Protein AF-A0A2W4WNZ7-F1 (afdb_monomer)

Radius of gyration: 22.51 Å; Cα contacts (8 Å, |Δi|>4): 79; chains: 1; bounding box: 58×42×66 Å

Structure (mmCIF, N/CA/C/O backbone):
data_AF-A0A2W4WNZ7-F1
#
_entry.id   AF-A0A2W4WNZ7-F1
#
loop_
_atom_site.group_PDB
_atom_site.id
_atom_site.type_symbol
_atom_site.label_atom_id
_atom_site.label_alt_id
_atom_site.label_comp_id
_atom_site.label_asym_id
_atom_site.label_entity_id
_atom_site.label_seq_id
_atom_site.pdbx_PDB_ins_code
_atom_site.Cartn_x
_atom_site.Cartn_y
_atom_site.Cartn_z
_atom_site.occupancy
_atom_site.B_iso_or_equiv
_atom_site.auth_seq_id
_atom_site.auth_comp_id
_atom_site.auth_asym_id
_atom_site.auth_atom_id
_atom_site.pdbx_PDB_model_num
ATOM 1 N N . MET A 1 1 ? -23.230 -31.110 1.650 1.00 50.69 1 MET A N 1
ATOM 2 C CA . MET A 1 1 ? -23.937 -29.954 1.073 1.00 50.69 1 MET A CA 1
ATOM 3 C C . MET A 1 1 ? -24.973 -30.545 0.142 1.00 50.69 1 MET A C 1
ATOM 5 O O . MET A 1 1 ? -24.583 -31.367 -0.672 1.00 50.69 1 MET A O 1
ATOM 9 N N . ASP A 1 2 ? -26.252 -30.290 0.399 1.00 69.25 2 ASP A N 1
ATOM 10 C CA . ASP A 1 2 ? -27.362 -30.964 -0.282 1.00 69.25 2 ASP A CA 1
ATOM 11 C C . ASP A 1 2 ? -27.621 -30.307 -1.647 1.00 69.25 2 ASP A C 1
ATOM 13 O O . ASP A 1 2 ? -27.669 -29.075 -1.742 1.00 69.25 2 ASP A O 1
ATOM 17 N N . ASP A 1 3 ? -27.758 -31.118 -2.697 1.00 69.12 3 ASP A N 1
ATOM 18 C CA . ASP A 1 3 ? -27.937 -30.666 -4.087 1.00 69.12 3 ASP A CA 1
ATOM 19 C C . ASP A 1 3 ? -29.191 -29.795 -4.237 1.00 69.12 3 ASP A C 1
ATOM 21 O O . ASP A 1 3 ? -29.244 -28.882 -5.063 1.00 69.12 3 ASP A O 1
ATOM 25 N N . GLN A 1 4 ? -30.182 -30.021 -3.375 1.00 71.00 4 GLN A N 1
ATOM 26 C CA . GLN A 1 4 ? -31.421 -29.257 -3.334 1.00 71.00 4 GLN A CA 1
ATOM 27 C C . GLN A 1 4 ? -31.200 -27.819 -2.839 1.00 71.00 4 GLN A C 1
ATOM 29 O O . GLN A 1 4 ? -31.736 -26.873 -3.413 1.00 71.00 4 GLN A O 1
ATOM 34 N N . THR A 1 5 ? -30.334 -27.626 -1.839 1.00 64.50 5 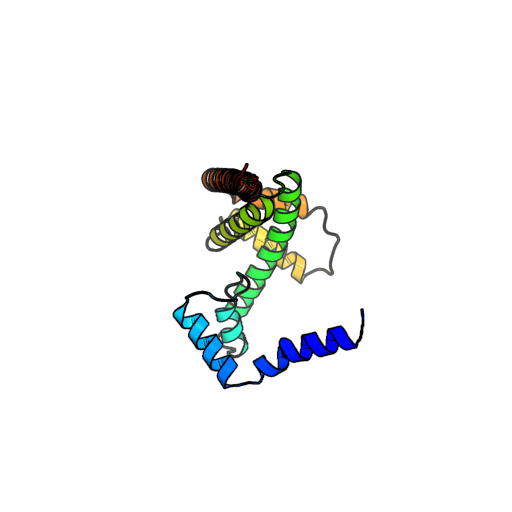THR A N 1
ATOM 35 C CA . THR A 1 5 ? -29.977 -26.291 -1.332 1.00 64.50 5 THR A CA 1
ATOM 36 C C . THR A 1 5 ? -29.149 -25.511 -2.354 1.00 64.50 5 THR A C 1
ATOM 38 O O . THR A 1 5 ? -29.325 -24.303 -2.499 1.00 64.50 5 THR A O 1
ATOM 41 N N . LEU A 1 6 ? -28.272 -26.197 -3.096 1.00 62.03 6 LEU A N 1
ATOM 42 C CA . LEU A 1 6 ? -27.489 -25.592 -4.174 1.00 62.03 6 LEU A CA 1
ATOM 43 C C . LEU A 1 6 ? -28.393 -25.152 -5.340 1.00 62.03 6 LEU A C 1
ATOM 45 O O . LEU A 1 6 ? -28.234 -24.043 -5.847 1.00 62.03 6 LEU A O 1
ATOM 49 N N . ALA A 1 7 ? -29.368 -25.977 -5.730 1.00 69.88 7 ALA A N 1
ATOM 50 C CA . ALA A 1 7 ? -30.329 -25.654 -6.784 1.00 69.88 7 ALA A CA 1
ATOM 51 C C . ALA A 1 7 ? -31.240 -24.471 -6.413 1.00 69.88 7 ALA A C 1
ATOM 53 O O . ALA A 1 7 ? -31.483 -23.594 -7.241 1.00 69.88 7 ALA A O 1
ATOM 54 N N . GLU A 1 8 ? -31.701 -24.399 -5.163 1.00 65.81 8 GLU A N 1
ATOM 55 C CA . GLU A 1 8 ? -32.496 -23.272 -4.661 1.00 65.81 8 GLU A CA 1
ATOM 56 C C . GLU A 1 8 ? -31.685 -21.973 -4.572 1.00 65.81 8 GLU A C 1
ATOM 58 O O . GLU A 1 8 ? -32.208 -20.897 -4.870 1.00 65.81 8 GLU A O 1
ATOM 63 N N . GLN A 1 9 ? -30.404 -22.060 -4.199 1.00 56.84 9 GLN A N 1
ATOM 64 C CA . GLN A 1 9 ? -29.497 -20.912 -4.206 1.00 56.84 9 GLN A CA 1
ATOM 65 C C . GLN A 1 9 ? -29.232 -20.424 -5.633 1.00 56.84 9 GLN A C 1
ATOM 67 O O . GLN A 1 9 ? -29.404 -19.237 -5.884 1.00 56.84 9 GLN A O 1
ATOM 72 N N . LEU A 1 10 ? -28.939 -21.324 -6.578 1.00 62.22 10 LEU A N 1
ATOM 73 C CA . LEU A 1 10 ? -28.778 -21.008 -8.005 1.00 62.22 10 LEU A CA 1
ATOM 74 C C . LEU A 1 10 ? -30.040 -20.396 -8.624 1.00 62.22 10 LEU A C 1
ATOM 76 O O . LEU A 1 10 ? -29.941 -19.447 -9.398 1.00 62.22 10 LEU A O 1
ATOM 80 N N . ALA A 1 11 ? -31.223 -20.899 -8.266 1.00 65.31 11 ALA A N 1
ATOM 81 C CA . ALA A 1 11 ? -32.495 -20.346 -8.726 1.00 65.31 11 ALA A CA 1
ATOM 82 C C . ALA A 1 11 ? -32.772 -18.945 -8.154 1.00 65.31 11 ALA A C 1
ATOM 84 O O . ALA A 1 11 ? -33.405 -18.130 -8.821 1.00 65.31 11 ALA A O 1
ATOM 85 N N . LYS A 1 12 ? -32.298 -18.650 -6.934 1.00 58.47 12 LYS A N 1
ATOM 86 C CA . LYS A 1 12 ? -32.433 -17.329 -6.299 1.00 58.47 12 LYS A CA 1
ATOM 87 C C . LYS A 1 12 ? -31.399 -16.313 -6.770 1.00 58.47 12 LYS A C 1
ATOM 89 O O . LYS A 1 12 ? -31.744 -15.146 -6.917 1.00 58.47 12 LYS A O 1
ATOM 94 N N . THR A 1 13 ? -30.142 -16.715 -6.941 1.00 55.91 13 THR A N 1
ATOM 95 C CA . THR A 1 13 ? -29.045 -15.795 -7.284 1.00 55.91 13 THR A CA 1
ATOM 96 C C . THR A 1 13 ? -28.830 -15.663 -8.787 1.00 55.91 13 THR A C 1
ATOM 98 O O . THR A 1 13 ? -28.134 -14.748 -9.218 1.00 55.91 13 THR A O 1
ATOM 101 N N . GLY A 1 14 ? -29.403 -16.573 -9.582 1.00 62.00 14 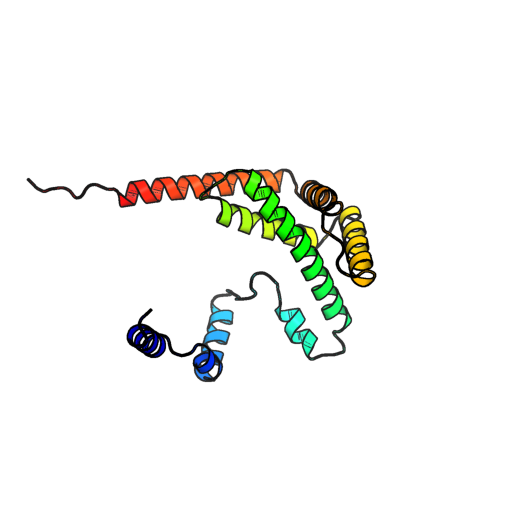GLY A N 1
ATOM 102 C CA . GLY A 1 14 ? -29.032 -16.756 -10.978 1.00 62.00 14 GLY A CA 1
ATOM 103 C C . GLY A 1 14 ? -27.591 -17.257 -11.110 1.00 62.00 14 GLY A C 1
ATOM 104 O O . GLY A 1 14 ? -26.791 -17.221 -10.169 1.00 62.00 14 GLY A O 1
ATOM 105 N N . ASN A 1 15 ? -27.234 -17.737 -12.297 1.00 64.56 15 ASN A N 1
ATOM 106 C CA . ASN A 1 15 ? -25.831 -17.896 -12.644 1.00 64.56 15 ASN A CA 1
ATOM 107 C C . ASN A 1 15 ? -25.281 -16.497 -12.959 1.00 64.56 15 ASN A C 1
ATOM 109 O O . ASN A 1 15 ? -25.794 -15.823 -13.850 1.00 64.56 15 ASN A O 1
ATOM 113 N N . MET A 1 16 ? -24.229 -16.047 -12.270 1.00 57.38 16 MET A N 1
ATOM 114 C CA . MET A 1 16 ? -23.575 -14.765 -12.587 1.00 57.38 16 MET A CA 1
ATOM 115 C C . MET A 1 16 ? -23.154 -14.677 -14.063 1.00 57.38 16 MET A C 1
ATOM 117 O O . MET A 1 16 ? -23.132 -13.594 -14.642 1.00 57.38 16 MET A O 1
ATOM 121 N N . MET A 1 17 ? -22.871 -15.821 -14.694 1.00 56.78 17 MET A N 1
ATOM 122 C CA . MET A 1 17 ? -22.556 -15.888 -16.121 1.00 56.78 17 MET A CA 1
ATOM 123 C C . MET A 1 17 ? -23.757 -15.590 -17.027 1.00 56.78 17 MET A C 1
ATOM 125 O O . MET A 1 17 ? -23.547 -15.177 -18.165 1.00 56.78 17 MET A O 1
ATOM 129 N N . ASP A 1 18 ? -24.986 -15.781 -16.545 1.00 66.81 18 ASP A N 1
ATOM 130 C CA . ASP A 1 18 ? -26.207 -15.447 -17.282 1.00 66.81 18 ASP A CA 1
ATOM 131 C C . ASP A 1 18 ? -26.498 -13.944 -17.187 1.00 66.81 18 ASP A C 1
ATOM 133 O O . ASP A 1 18 ? -26.823 -13.328 -18.197 1.00 66.81 18 ASP A O 1
ATOM 137 N N . LEU A 1 19 ? -26.259 -13.327 -16.023 1.00 62.66 19 LEU A N 1
ATOM 138 C CA . LEU A 1 19 ? -26.316 -11.867 -15.853 1.00 62.66 19 LEU A CA 1
ATOM 139 C C . LEU A 1 19 ? -25.279 -11.153 -16.730 1.00 62.66 19 LEU A C 1
ATOM 141 O O . LEU A 1 19 ? -25.591 -10.168 -17.389 1.00 62.66 19 LEU A O 1
ATOM 145 N N . ALA A 1 20 ? -24.066 -11.704 -16.834 1.00 59.22 20 ALA A N 1
ATOM 146 C CA . ALA A 1 20 ? -23.028 -11.190 -17.731 1.00 59.22 20 ALA A CA 1
ATOM 147 C C . ALA A 1 20 ? -23.361 -11.344 -19.232 1.00 59.22 20 ALA A C 1
ATOM 149 O O . ALA A 1 20 ? -22.655 -10.793 -20.078 1.00 59.22 20 ALA A O 1
ATOM 150 N N . ARG A 1 21 ? -24.402 -12.114 -19.576 1.00 62.22 21 ARG A N 1
ATOM 151 C CA . ARG A 1 21 ? -24.920 -12.281 -20.944 1.00 62.22 21 ARG A CA 1
ATOM 152 C C . ARG A 1 21 ? -26.203 -11.489 -21.201 1.00 62.22 21 ARG A C 1
ATOM 154 O O . ARG A 1 21 ? -26.625 -11.418 -22.353 1.00 62.22 21 ARG A O 1
ATOM 161 N N . ASP A 1 22 ? -26.805 -10.901 -20.171 1.00 74.44 22 ASP A N 1
ATOM 162 C CA . ASP A 1 22 ? -27.966 -10.027 -20.300 1.00 74.44 22 ASP A CA 1
ATOM 163 C C . ASP A 1 22 ? -27.504 -8.604 -20.637 1.00 74.44 22 ASP A C 1
ATOM 165 O O . ASP A 1 22 ? -26.888 -7.905 -19.831 1.00 74.44 22 ASP A O 1
ATOM 169 N N . GLU A 1 23 ? -27.802 -8.167 -21.859 1.00 73.06 23 GLU A N 1
ATOM 170 C CA . GLU A 1 23 ? -27.394 -6.857 -22.362 1.00 73.06 23 GLU A CA 1
ATOM 171 C C . GLU A 1 23 ? -27.992 -5.694 -21.553 1.00 73.06 23 GLU A C 1
ATOM 173 O O . GLU A 1 23 ? -27.344 -4.655 -21.403 1.00 73.06 23 GLU A O 1
ATOM 178 N N . ASN A 1 24 ? -29.200 -5.856 -21.005 1.00 74.62 24 ASN A N 1
ATOM 179 C CA . ASN A 1 24 ? -29.831 -4.822 -20.189 1.00 74.62 24 ASN A CA 1
ATOM 180 C C . ASN A 1 24 ? -29.126 -4.701 -18.842 1.00 74.62 24 ASN A C 1
ATOM 182 O O . ASN A 1 24 ? -28.821 -3.587 -18.423 1.00 74.62 24 ASN A O 1
ATOM 186 N N . TRP A 1 25 ? -28.799 -5.835 -18.219 1.00 73.94 25 TRP A N 1
ATOM 187 C CA . TRP A 1 25 ? -28.068 -5.865 -16.955 1.00 73.94 25 TRP A CA 1
ATOM 188 C C . TRP A 1 25 ? -26.661 -5.275 -17.099 1.00 73.94 25 TRP A C 1
ATOM 190 O O . TRP A 1 25 ? -26.255 -4.450 -16.288 1.00 73.94 25 TRP A O 1
ATOM 200 N N . VAL A 1 26 ? -25.940 -5.616 -18.175 1.00 72.56 26 VAL A N 1
ATOM 201 C CA . VAL A 1 26 ? -24.604 -5.059 -18.464 1.00 72.56 26 VAL A CA 1
ATOM 202 C C . VAL A 1 26 ? -24.661 -3.548 -18.721 1.00 72.56 26 VAL A C 1
ATOM 204 O O . VAL A 1 26 ? -23.765 -2.799 -18.323 1.00 72.56 26 VAL A O 1
ATOM 207 N N . ARG A 1 27 ? -25.714 -3.069 -19.393 1.00 74.25 27 ARG A N 1
ATOM 208 C CA . ARG A 1 27 ? -25.902 -1.637 -19.657 1.00 74.25 27 ARG A CA 1
ATOM 209 C C . ARG A 1 27 ? -26.248 -0.874 -18.380 1.00 74.25 27 ARG A C 1
ATOM 211 O O . ARG A 1 27 ? -25.681 0.191 -18.148 1.00 74.25 27 ARG A O 1
ATOM 218 N N . GLU A 1 28 ? -27.122 -1.432 -17.551 1.00 74.81 28 GLU A N 1
ATOM 219 C CA . GLU A 1 28 ? -27.480 -0.890 -16.241 1.00 74.81 28 GLU A CA 1
ATOM 220 C C . GLU A 1 28 ? -26.269 -0.868 -15.301 1.00 74.81 28 GLU A C 1
ATOM 222 O O . GLU A 1 28 ? -25.986 0.165 -14.698 1.00 74.81 28 GLU A O 1
ATOM 227 N N . SER A 1 29 ? -25.473 -1.940 -15.247 1.00 68.31 29 SER A N 1
ATOM 228 C CA . SER A 1 29 ? -24.258 -1.982 -14.428 1.00 68.31 29 SER A CA 1
ATOM 229 C C . SER A 1 29 ? -23.234 -0.931 -14.866 1.00 68.31 29 SER A C 1
ATOM 231 O O . SER A 1 29 ? -22.670 -0.240 -14.023 1.00 68.31 29 SER A O 1
ATOM 233 N N . ALA A 1 30 ? -23.033 -0.748 -16.176 1.00 68.00 30 ALA A N 1
ATOM 234 C CA . ALA A 1 30 ? -22.137 0.284 -16.708 1.00 68.00 30 ALA A CA 1
ATOM 235 C C . ALA A 1 30 ? -22.642 1.712 -16.419 1.00 68.00 30 ALA A C 1
ATOM 237 O O . ALA A 1 30 ? -21.848 2.635 -16.199 1.00 68.00 30 ALA A O 1
ATOM 238 N N . GLN A 1 31 ? -23.962 1.907 -16.409 1.00 75.88 31 GLN A N 1
ATOM 239 C CA . GLN A 1 31 ? -24.583 3.176 -16.047 1.00 75.88 31 GLN A CA 1
ATOM 240 C C . GLN A 1 31 ? -24.415 3.470 -14.548 1.00 75.88 31 GLN A C 1
ATOM 242 O O . GLN A 1 31 ? -23.974 4.562 -14.199 1.00 75.88 31 GLN A O 1
ATOM 247 N N . ILE A 1 32 ? -24.647 2.483 -13.678 1.00 70.75 32 ILE A N 1
ATOM 248 C CA . ILE A 1 32 ? -24.438 2.591 -12.225 1.00 70.75 32 ILE A CA 1
ATOM 249 C C . ILE A 1 32 ? -22.966 2.888 -11.896 1.00 70.75 32 ILE A C 1
ATOM 251 O O . ILE A 1 32 ? -22.687 3.761 -11.076 1.00 70.75 32 ILE A O 1
ATOM 255 N N . GLU A 1 33 ? -22.007 2.239 -12.568 1.00 66.19 33 GLU A N 1
ATOM 256 C CA . GLU A 1 33 ? -20.574 2.554 -12.418 1.00 66.19 33 GLU A CA 1
ATOM 257 C C . GLU A 1 33 ? -20.251 4.010 -12.793 1.00 66.19 33 GLU A C 1
ATOM 259 O O . GLU A 1 33 ? -19.396 4.653 -12.178 1.00 66.19 33 GLU A O 1
ATOM 264 N N . THR A 1 34 ? -20.947 4.551 -13.796 1.00 68.00 34 THR A N 1
ATOM 265 C CA . THR A 1 34 ? -20.783 5.940 -14.241 1.00 68.00 34 THR A CA 1
ATOM 266 C C . THR A 1 34 ? -21.409 6.929 -13.253 1.00 68.00 34 THR A C 1
ATOM 268 O O . THR A 1 34 ? -20.810 7.964 -12.966 1.00 68.00 34 THR A O 1
ATOM 271 N N . GLU A 1 35 ? -22.587 6.613 -12.712 1.00 72.50 35 GLU A N 1
ATOM 272 C CA . GLU A 1 35 ? -23.353 7.474 -11.802 1.00 72.50 35 GLU A CA 1
ATOM 273 C C . GLU A 1 35 ? -22.784 7.498 -10.378 1.00 72.50 35 GLU A C 1
ATOM 275 O O . GLU A 1 35 ? -22.718 8.556 -9.754 1.00 72.50 35 GLU A O 1
ATOM 280 N N . CYS A 1 36 ? -22.333 6.355 -9.859 1.00 57.28 36 CYS A N 1
ATOM 281 C CA . CYS A 1 36 ? -21.819 6.257 -8.493 1.00 57.28 36 CYS A CA 1
ATOM 282 C C . CYS A 1 36 ? -20.336 6.628 -8.369 1.00 57.28 36 CYS A C 1
ATOM 284 O O . CYS A 1 36 ? -19.820 6.689 -7.255 1.00 57.28 36 CYS A O 1
ATOM 286 N N . GLY A 1 37 ? -19.618 6.808 -9.484 1.00 50.22 37 GLY A N 1
ATOM 287 C CA . GLY A 1 37 ? -18.163 7.012 -9.491 1.00 50.22 37 GLY A CA 1
ATOM 288 C C . GLY A 1 37 ? -17.357 5.844 -8.899 1.00 50.22 37 GLY A C 1
ATOM 289 O O . GLY A 1 37 ? -16.129 5.914 -8.841 1.00 50.22 37 GLY A O 1
ATOM 290 N N . GLY A 1 38 ? -18.032 4.777 -8.465 1.00 48.91 38 GLY A N 1
ATOM 291 C CA . GLY A 1 38 ? -17.457 3.561 -7.919 1.00 48.91 38 GLY A CA 1
ATOM 292 C C . GLY A 1 38 ? -17.109 2.619 -9.057 1.00 48.91 38 GLY A C 1
ATOM 293 O O . GLY A 1 38 ? -17.978 2.217 -9.826 1.00 48.91 38 GLY A O 1
ATOM 294 N N . ARG A 1 39 ? -15.826 2.279 -9.167 1.00 54.50 39 ARG A N 1
ATOM 295 C CA . ARG A 1 39 ? -15.326 1.369 -10.195 1.00 54.50 39 ARG A CA 1
ATOM 296 C C . ARG A 1 39 ? -14.872 0.080 -9.547 1.00 54.50 39 ARG A C 1
ATOM 298 O O . ARG A 1 39 ? -14.031 0.106 -8.646 1.00 54.50 39 ARG A O 1
ATOM 305 N N . ILE A 1 40 ? -15.356 -1.053 -10.048 1.00 49.53 40 ILE A N 1
ATOM 306 C CA . ILE A 1 40 ? -14.809 -2.364 -9.692 1.00 49.53 40 ILE A CA 1
ATOM 307 C C . ILE A 1 40 ? -13.512 -2.562 -10.490 1.00 49.53 40 ILE A C 1
ATOM 309 O O . ILE A 1 40 ? -13.388 -3.415 -11.359 1.00 49.53 40 ILE A O 1
ATOM 313 N N . GLU A 1 41 ? -12.509 -1.731 -10.213 1.00 50.66 41 GLU A N 1
ATOM 314 C CA . GLU A 1 41 ? -11.171 -1.859 -10.798 1.00 50.66 41 GLU A CA 1
ATOM 315 C C . GLU A 1 41 ? -10.276 -2.780 -9.954 1.00 50.66 41 GLU A C 1
ATOM 317 O O . GLU A 1 41 ? -9.085 -2.882 -10.229 1.00 50.66 41 GLU A O 1
ATOM 322 N N . ALA A 1 42 ? -10.815 -3.430 -8.909 1.00 52.28 42 ALA A N 1
ATOM 323 C CA . ALA A 1 42 ? -10.048 -4.136 -7.872 1.00 52.28 42 ALA A CA 1
ATOM 324 C C . ALA A 1 42 ? -8.872 -3.291 -7.315 1.00 52.28 42 ALA A C 1
ATOM 326 O O . ALA A 1 42 ? -7.859 -3.826 -6.860 1.00 52.28 42 ALA A O 1
ATOM 327 N N . GLY A 1 43 ? -8.991 -1.957 -7.393 1.00 52.09 43 GLY A N 1
ATOM 328 C CA . GLY A 1 43 ? -7.924 -1.004 -7.083 1.00 52.09 43 GLY A CA 1
ATOM 329 C C . GLY A 1 43 ? -6.709 -1.083 -8.021 1.00 52.09 43 GLY A C 1
ATOM 330 O O . GLY A 1 43 ? -5.586 -0.886 -7.565 1.00 52.09 43 GLY A O 1
ATOM 331 N N . LEU A 1 44 ? -6.874 -1.458 -9.290 1.00 54.28 44 LEU A N 1
ATOM 332 C CA . LEU A 1 44 ? -5.773 -1.680 -10.240 1.00 54.28 44 LEU A CA 1
ATOM 333 C C . LEU A 1 44 ? -5.800 -0.747 -11.468 1.00 54.28 44 LEU A C 1
ATOM 335 O O .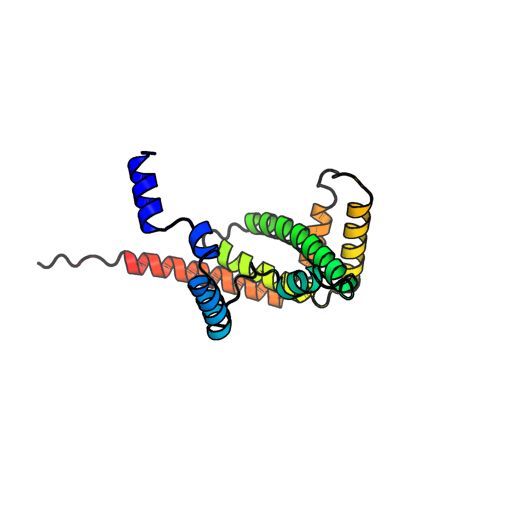 LEU A 1 44 ? -5.014 -0.967 -12.387 1.00 54.28 44 LEU A O 1
ATOM 339 N N . ASP A 1 45 ? -6.678 0.267 -11.517 1.00 59.69 45 ASP A N 1
ATOM 340 C CA . ASP A 1 45 ? -6.779 1.252 -12.616 1.00 59.69 45 ASP A CA 1
ATOM 341 C C . ASP A 1 45 ? -6.772 0.601 -14.029 1.00 59.69 45 ASP A C 1
ATOM 343 O O . ASP A 1 45 ? -6.180 1.094 -14.995 1.00 59.69 45 ASP A O 1
ATOM 347 N N . MET A 1 46 ? -7.432 -0.558 -14.170 1.00 60.91 46 MET A N 1
ATOM 348 C CA . MET A 1 46 ? -7.299 -1.466 -15.328 1.00 60.91 46 MET A CA 1
ATOM 349 C C . MET A 1 46 ? -7.889 -0.926 -16.638 1.00 60.91 46 MET A C 1
ATOM 351 O O . MET A 1 46 ? -7.701 -1.537 -17.693 1.00 60.91 46 MET A O 1
ATOM 355 N N . LYS A 1 47 ? -8.598 0.208 -16.614 1.00 63.50 47 LYS A N 1
ATOM 356 C CA . LYS A 1 47 ? -9.256 0.792 -17.791 1.00 63.50 47 LYS A CA 1
ATOM 357 C C . LYS A 1 47 ? -8.269 1.089 -18.916 1.00 63.50 47 LYS A C 1
ATOM 359 O O . LYS A 1 47 ? -8.512 0.709 -20.061 1.00 63.50 47 LYS A O 1
ATOM 364 N N . ALA A 1 48 ? -7.133 1.701 -18.584 1.00 62.94 48 ALA A N 1
ATOM 365 C CA . ALA A 1 48 ? -6.088 1.989 -19.559 1.00 62.94 48 ALA A CA 1
ATOM 366 C C . ALA A 1 48 ? -5.500 0.695 -20.141 1.00 62.94 48 ALA A C 1
ATOM 368 O O . ALA A 1 48 ? -5.239 0.628 -21.337 1.00 62.94 48 ALA A O 1
ATOM 369 N N . TYR A 1 49 ? -5.370 -0.364 -19.333 1.00 59.94 49 TYR A N 1
ATOM 370 C CA . TYR A 1 49 ? -4.900 -1.669 -19.801 1.00 59.94 49 TYR A CA 1
ATOM 371 C C . TYR A 1 49 ? -5.906 -2.336 -20.745 1.00 59.94 49 TYR A C 1
ATOM 373 O O . TYR A 1 49 ? -5.517 -2.855 -21.789 1.00 59.94 49 TYR A O 1
ATOM 381 N N . ALA A 1 50 ? -7.197 -2.314 -20.404 1.00 64.19 50 ALA A N 1
ATOM 382 C CA . ALA A 1 50 ? -8.263 -2.901 -21.209 1.00 64.19 50 ALA A CA 1
ATOM 383 C C . ALA A 1 50 ? -8.443 -2.173 -22.550 1.00 64.19 50 ALA A C 1
ATOM 385 O O . ALA A 1 50 ? -8.571 -2.828 -23.582 1.00 64.19 50 ALA A O 1
ATOM 386 N N . GLN A 1 51 ? -8.380 -0.838 -22.548 1.00 64.75 51 GLN A N 1
ATOM 387 C CA . GLN A 1 51 ? -8.391 -0.024 -23.767 1.00 64.75 51 GLN A CA 1
ATOM 388 C C . GLN A 1 51 ? -7.140 -0.278 -24.605 1.00 64.75 51 GLN A C 1
ATOM 390 O O . GLN A 1 51 ? -7.228 -0.536 -25.803 1.00 64.75 51 GLN A O 1
ATOM 395 N N . ALA A 1 52 ? -5.976 -0.311 -23.956 1.00 61.94 52 ALA A N 1
ATOM 396 C CA . ALA A 1 52 ? -4.727 -0.590 -24.632 1.00 61.94 52 ALA A CA 1
ATOM 397 C C . ALA A 1 52 ? -4.651 -2.028 -25.152 1.00 61.94 52 ALA A C 1
ATOM 399 O O . ALA A 1 52 ? -3.934 -2.258 -26.109 1.00 61.94 52 ALA A O 1
ATOM 400 N N . LYS A 1 53 ? -5.373 -3.011 -24.597 1.00 64.75 53 LYS A N 1
ATOM 401 C CA . LYS A 1 53 ? -5.338 -4.418 -25.048 1.00 64.75 53 LYS A CA 1
ATOM 402 C C . LYS A 1 53 ? -5.688 -4.591 -26.531 1.00 64.75 53 LYS A C 1
ATOM 404 O O . LYS A 1 53 ? -5.170 -5.517 -27.147 1.00 64.75 53 LYS A O 1
ATOM 409 N N . TYR A 1 54 ? -6.537 -3.724 -27.077 1.00 64.69 54 TYR A N 1
ATOM 410 C CA . TYR A 1 54 ? -7.063 -3.836 -28.441 1.00 64.69 54 TYR A CA 1
ATOM 411 C C . TYR A 1 54 ? -6.496 -2.792 -29.414 1.00 64.69 54 TYR A C 1
ATOM 413 O O . TYR A 1 54 ? -6.880 -2.785 -30.579 1.00 64.69 54 TYR A O 1
ATOM 421 N N . ASP A 1 55 ? -5.577 -1.939 -28.955 1.00 73.50 55 ASP A N 1
ATOM 422 C CA . ASP A 1 55 ? -4.923 -0.916 -29.769 1.00 73.50 55 ASP A CA 1
ATOM 423 C C . ASP A 1 55 ? -3.402 -1.095 -29.713 1.00 73.50 55 ASP A C 1
ATOM 425 O O . ASP A 1 55 ? -2.757 -0.819 -28.700 1.00 73.50 55 ASP A O 1
ATOM 429 N N . ASP A 1 56 ? -2.800 -1.567 -30.803 1.00 71.00 56 ASP A N 1
ATOM 430 C CA . ASP A 1 56 ? -1.357 -1.805 -30.872 1.00 71.00 56 ASP A CA 1
ATOM 431 C C . ASP A 1 56 ? -0.507 -0.535 -30.765 1.00 71.00 56 ASP A C 1
ATOM 433 O O . ASP A 1 56 ? 0.642 -0.620 -30.326 1.00 71.00 56 ASP A O 1
ATOM 437 N N . SER A 1 57 ? -1.072 0.649 -31.026 1.00 75.06 57 SER A N 1
ATOM 438 C CA . SER A 1 57 ? -0.382 1.922 -30.778 1.00 75.06 57 SER A CA 1
ATOM 439 C C . SER A 1 57 ? -0.136 2.181 -29.283 1.00 75.06 57 SER A C 1
ATOM 441 O O . SER A 1 57 ? 0.784 2.911 -28.915 1.00 75.06 57 SER A O 1
ATOM 443 N N . LEU A 1 58 ? -0.891 1.508 -28.406 1.00 76.69 58 LEU A N 1
ATOM 444 C CA . LEU A 1 58 ? -0.787 1.603 -26.950 1.00 76.69 58 LEU A CA 1
ATOM 445 C C . LEU A 1 58 ? 0.083 0.496 -26.328 1.00 76.69 58 LEU A C 1
ATOM 447 O O . LEU A 1 58 ? 0.091 0.322 -25.107 1.00 76.69 58 LEU A O 1
ATOM 451 N N . ALA A 1 59 ? 0.861 -0.236 -27.132 1.00 76.31 59 ALA A N 1
ATOM 452 C CA . ALA A 1 59 ? 1.844 -1.208 -26.651 1.00 76.31 59 ALA A CA 1
ATOM 453 C C . ALA A 1 59 ? 2.775 -0.691 -25.526 1.00 76.31 59 ALA A C 1
ATOM 455 O O . ALA A 1 59 ? 2.901 -1.399 -24.520 1.00 76.31 59 ALA A O 1
ATOM 456 N N . PRO A 1 60 ? 3.376 0.519 -25.602 1.00 78.62 60 PRO A N 1
ATOM 457 C CA . PRO A 1 60 ? 4.217 1.026 -24.512 1.00 78.62 60 PRO A CA 1
ATOM 458 C C . PRO A 1 60 ? 3.426 1.265 -23.217 1.00 78.62 60 PRO A C 1
ATOM 460 O O . PRO A 1 60 ? 3.920 0.977 -22.128 1.00 78.62 60 PRO A O 1
ATOM 463 N N . VAL A 1 61 ? 2.167 1.704 -23.322 1.00 77.75 61 VAL A N 1
ATOM 464 C CA . VAL A 1 61 ? 1.276 1.891 -22.165 1.00 77.75 61 VAL A CA 1
ATOM 465 C C . VAL A 1 61 ? 0.952 0.544 -21.515 1.00 77.75 61 VAL A C 1
ATOM 467 O O . VAL A 1 61 ? 1.032 0.412 -20.294 1.00 77.75 61 VAL A O 1
ATOM 470 N N . ARG A 1 62 ? 0.665 -0.497 -22.313 1.00 75.62 62 ARG A N 1
ATOM 471 C CA . ARG A 1 62 ? 0.467 -1.863 -21.790 1.00 75.62 62 ARG A CA 1
ATOM 472 C C . ARG A 1 62 ? 1.691 -2.368 -21.039 1.00 75.62 62 ARG A C 1
ATOM 474 O O . ARG A 1 62 ? 1.543 -2.994 -19.991 1.00 75.62 62 ARG A O 1
ATOM 481 N N . GLN A 1 63 ? 2.882 -2.138 -21.586 1.00 79.19 63 GLN A N 1
ATOM 482 C CA . GLN A 1 63 ? 4.131 -2.567 -20.964 1.00 79.19 63 GLN A CA 1
ATOM 483 C C . GLN A 1 63 ? 4.361 -1.848 -19.632 1.00 79.19 63 GLN A C 1
ATOM 485 O O . GLN A 1 63 ? 4.661 -2.510 -18.640 1.00 79.19 63 GLN A O 1
ATOM 490 N N . ALA A 1 64 ? 4.147 -0.530 -19.583 1.00 79.81 64 ALA A N 1
ATOM 491 C CA . ALA A 1 64 ? 4.248 0.254 -18.354 1.00 79.81 64 ALA A CA 1
ATOM 492 C C . ALA A 1 64 ? 3.268 -0.240 -17.274 1.00 79.81 64 ALA A C 1
ATOM 494 O O . ALA A 1 64 ? 3.674 -0.487 -16.141 1.00 79.81 64 ALA A O 1
ATOM 495 N N . LEU A 1 65 ? 2.007 -0.491 -17.640 1.00 78.94 65 LEU A N 1
ATOM 496 C CA . LEU A 1 65 ? 0.991 -1.002 -16.714 1.00 78.94 65 LEU A CA 1
ATOM 497 C C . LEU A 1 65 ? 1.331 -2.400 -16.183 1.00 78.94 65 LEU A C 1
ATOM 499 O O . LEU A 1 65 ? 1.211 -2.649 -14.986 1.00 78.94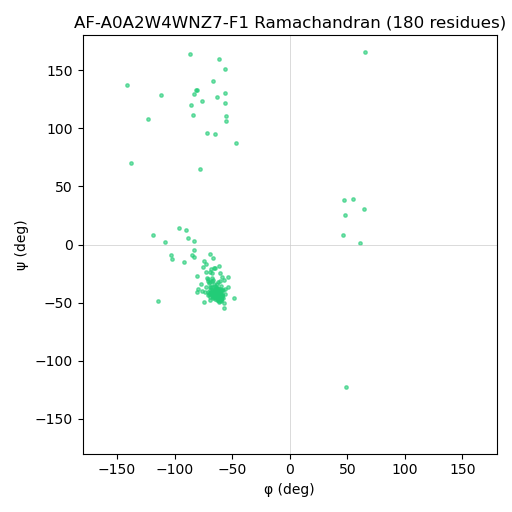 65 LEU A O 1
ATOM 503 N N . ARG A 1 66 ? 1.816 -3.311 -17.037 1.00 79.88 66 ARG A N 1
ATOM 504 C CA . ARG A 1 66 ? 2.267 -4.645 -16.596 1.00 79.88 66 ARG A CA 1
ATOM 505 C C . ARG A 1 66 ? 3.425 -4.558 -15.608 1.00 79.88 66 ARG A C 1
ATOM 507 O O . ARG A 1 66 ? 3.419 -5.265 -14.602 1.00 79.88 66 ARG A O 1
ATOM 514 N N . ARG A 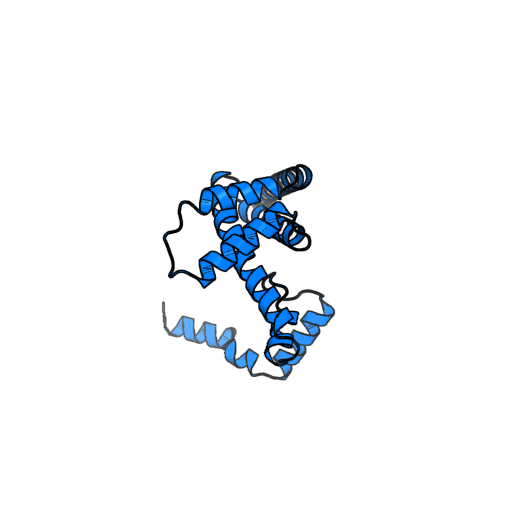1 67 ? 4.399 -3.687 -15.881 1.00 82.25 67 ARG A N 1
ATOM 515 C CA . ARG A 1 67 ? 5.538 -3.434 -14.989 1.00 82.25 67 ARG A CA 1
ATOM 516 C C . ARG A 1 67 ? 5.072 -2.895 -13.639 1.00 82.25 67 ARG A C 1
ATOM 518 O O . ARG A 1 67 ? 5.460 -3.431 -12.604 1.00 82.25 67 ARG A O 1
ATOM 525 N N . GLN A 1 68 ? 4.171 -1.916 -13.649 1.00 83.88 68 GLN A N 1
ATOM 526 C CA . GLN A 1 68 ? 3.585 -1.350 -12.435 1.00 83.88 68 GLN A CA 1
ATOM 527 C C . GLN A 1 68 ? 2.844 -2.409 -11.607 1.00 83.88 68 GLN A C 1
ATOM 529 O O . GLN A 1 68 ? 3.093 -2.527 -10.408 1.00 83.88 68 GLN A O 1
ATOM 534 N N . MET A 1 69 ? 1.997 -3.234 -12.234 1.00 82.56 69 MET A N 1
ATOM 535 C CA . MET A 1 69 ? 1.284 -4.325 -11.551 1.00 82.56 69 MET A CA 1
ATOM 536 C C . MET A 1 69 ? 2.242 -5.344 -10.943 1.00 82.56 69 MET A C 1
ATOM 538 O O . MET A 1 69 ? 2.012 -5.846 -9.844 1.00 82.56 69 MET A O 1
ATOM 542 N N . ARG A 1 70 ? 3.338 -5.650 -11.643 1.00 83.44 70 ARG A N 1
ATOM 543 C CA . ARG A 1 70 ? 4.335 -6.597 -11.153 1.00 83.44 70 ARG A CA 1
ATOM 544 C C . ARG A 1 70 ? 5.018 -6.074 -9.89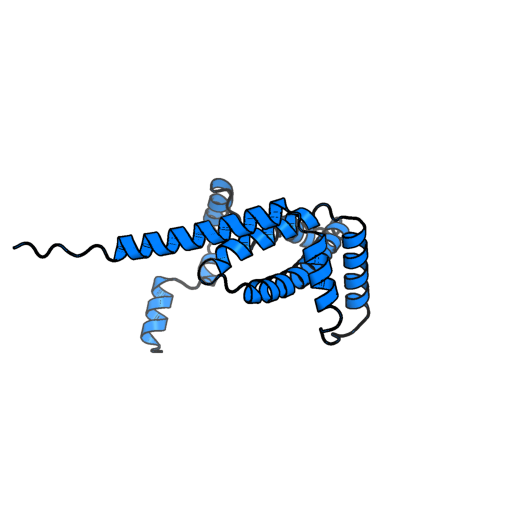2 1.00 83.44 70 ARG A C 1
ATOM 546 O O . ARG A 1 70 ? 5.076 -6.803 -8.904 1.00 83.44 70 ARG A O 1
ATOM 553 N N . ILE A 1 71 ? 5.449 -4.816 -9.892 1.00 87.38 71 ILE A N 1
ATOM 554 C CA . ILE A 1 71 ? 6.049 -4.177 -8.714 1.00 87.38 71 ILE A CA 1
ATOM 555 C C . ILE A 1 71 ? 5.056 -4.094 -7.554 1.00 87.38 71 ILE A C 1
ATOM 557 O O . ILE A 1 71 ? 5.391 -4.496 -6.441 1.00 87.38 71 ILE A O 1
ATOM 561 N N . GLN A 1 72 ? 3.816 -3.674 -7.816 1.00 89.44 72 GLN A N 1
ATOM 562 C CA . GLN A 1 72 ? 2.756 -3.664 -6.804 1.00 89.44 72 GLN A CA 1
ATOM 563 C C . GLN A 1 72 ? 2.537 -5.053 -6.197 1.00 89.44 72 GLN A C 1
ATOM 565 O O . GLN A 1 72 ? 2.440 -5.169 -4.982 1.00 89.44 72 GLN A O 1
ATOM 570 N N . SER A 1 73 ? 2.523 -6.117 -7.007 1.00 86.19 73 SER A N 1
ATOM 571 C CA . SER A 1 73 ? 2.341 -7.483 -6.497 1.00 86.19 73 SER A CA 1
ATOM 572 C C . SER A 1 73 ? 3.456 -7.918 -5.542 1.00 86.19 73 SER A C 1
ATOM 574 O O . SER A 1 73 ? 3.180 -8.561 -4.535 1.00 86.19 73 SER A O 1
ATOM 576 N N . ILE A 1 74 ? 4.705 -7.533 -5.822 1.00 87.56 74 ILE A N 1
ATOM 577 C CA . ILE A 1 74 ? 5.855 -7.852 -4.966 1.00 87.56 74 ILE A CA 1
ATOM 578 C C . ILE A 1 74 ? 5.767 -7.071 -3.652 1.00 87.56 74 ILE A C 1
ATOM 580 O O . ILE A 1 74 ? 5.893 -7.653 -2.575 1.00 87.56 74 ILE A O 1
ATOM 584 N N . LEU A 1 75 ? 5.504 -5.766 -3.743 1.00 90.38 75 LEU A N 1
ATOM 585 C CA . LEU A 1 75 ? 5.406 -4.887 -2.581 1.00 90.38 75 LEU A CA 1
ATOM 586 C C . 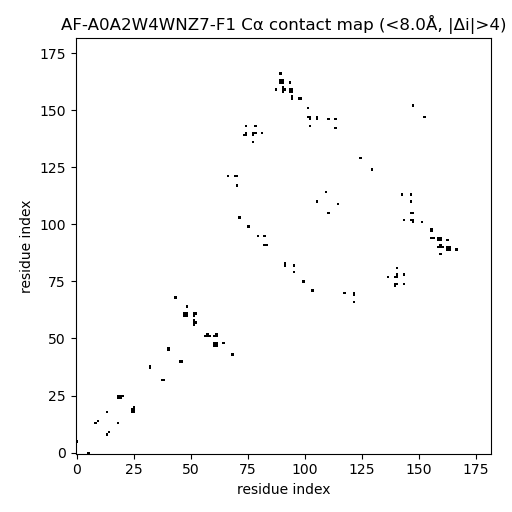LEU A 1 75 ? 4.225 -5.258 -1.682 1.00 90.38 75 LEU A C 1
ATOM 588 O O . LEU A 1 75 ? 4.392 -5.306 -0.472 1.00 90.38 75 LEU A O 1
ATOM 592 N N . PHE A 1 76 ? 3.051 -5.557 -2.243 1.00 92.38 76 PHE A N 1
ATOM 593 C CA . PHE A 1 76 ? 1.848 -5.851 -1.458 1.00 92.38 76 PHE A CA 1
ATOM 594 C C . PHE A 1 76 ? 1.914 -7.183 -0.720 1.00 92.38 76 PHE A C 1
ATOM 596 O O . PHE A 1 76 ? 1.397 -7.260 0.392 1.00 92.38 76 PHE A O 1
ATOM 603 N N . VAL A 1 77 ? 2.575 -8.192 -1.294 1.00 90.12 77 VAL A N 1
ATOM 604 C CA . VAL A 1 77 ? 2.814 -9.470 -0.608 1.00 90.12 77 VAL A CA 1
ATOM 605 C C . VAL A 1 77 ? 3.735 -9.273 0.597 1.00 90.12 77 VAL A C 1
ATOM 607 O O . VAL A 1 77 ? 3.467 -9.808 1.671 1.00 90.12 77 VAL A O 1
ATOM 610 N N . GLU A 1 78 ? 4.813 -8.498 0.451 1.00 90.94 78 GLU A N 1
ATOM 611 C CA . GLU A 1 78 ? 5.710 -8.227 1.581 1.00 90.94 78 GLU A CA 1
ATOM 612 C C . GLU A 1 78 ? 5.070 -7.273 2.601 1.00 90.94 78 GLU A C 1
ATOM 614 O O . GLU A 1 78 ? 5.233 -7.477 3.800 1.00 90.94 78 GLU A O 1
ATOM 619 N N . LEU A 1 79 ? 4.297 -6.281 2.148 1.00 93.44 79 LEU A N 1
ATOM 620 C CA . LEU A 1 79 ? 3.561 -5.355 3.010 1.00 93.44 79 LEU A CA 1
ATOM 621 C C . LEU A 1 79 ? 2.546 -6.093 3.883 1.00 93.44 79 LEU A C 1
ATOM 623 O O . LEU A 1 79 ? 2.529 -5.882 5.089 1.00 93.44 79 LEU A O 1
ATOM 627 N N . GLU A 1 80 ? 1.733 -6.974 3.294 1.00 93.38 80 GLU A N 1
ATOM 628 C CA . GLU A 1 80 ? 0.753 -7.779 4.031 1.00 93.38 80 GLU A CA 1
ATOM 629 C C . GLU A 1 80 ? 1.447 -8.602 5.114 1.00 93.38 80 GLU A C 1
ATOM 631 O O . GLU A 1 80 ? 1.095 -8.535 6.291 1.00 93.38 80 GLU A O 1
ATOM 636 N N . ARG A 1 81 ? 2.504 -9.320 4.720 1.00 91.00 81 ARG A N 1
ATOM 637 C CA . ARG A 1 81 ? 3.286 -10.152 5.629 1.00 91.00 81 ARG A CA 1
ATOM 638 C C . ARG A 1 81 ? 3.915 -9.341 6.756 1.00 91.00 81 ARG A C 1
ATOM 640 O O . ARG A 1 81 ? 3.918 -9.797 7.894 1.00 91.00 81 ARG A O 1
ATOM 647 N N . TRP A 1 82 ? 4.455 -8.166 6.451 1.00 92.44 82 TRP A N 1
ATOM 648 C CA . TRP A 1 82 ? 5.048 -7.292 7.453 1.00 92.44 82 TRP A CA 1
ATOM 649 C C . TRP A 1 82 ? 3.988 -6.737 8.409 1.00 92.44 82 TRP A C 1
ATOM 651 O O . TRP A 1 82 ? 4.196 -6.744 9.618 1.00 92.44 82 TRP A O 1
ATOM 661 N N . MET A 1 83 ? 2.831 -6.318 7.902 1.00 94.31 83 MET A N 1
ATOM 662 C CA . MET A 1 83 ? 1.741 -5.811 8.737 1.00 94.31 83 MET A CA 1
ATOM 663 C C . MET A 1 83 ? 1.118 -6.893 9.622 1.00 94.31 83 MET A C 1
ATOM 665 O O . MET A 1 83 ? 0.665 -6.586 10.723 1.00 94.31 83 MET A O 1
ATOM 669 N N . MET A 1 84 ? 1.134 -8.163 9.200 1.00 92.88 84 MET A N 1
ATOM 670 C CA . MET A 1 84 ? 0.727 -9.283 10.060 1.00 92.88 84 MET A CA 1
ATOM 671 C C . MET A 1 84 ? 1.598 -9.389 11.326 1.00 92.88 84 MET A C 1
ATOM 673 O O . MET A 1 84 ? 1.125 -9.891 12.341 1.00 92.88 84 MET A O 1
ATOM 677 N N . GLU A 1 85 ? 2.839 -8.885 11.307 1.00 93.56 85 GLU A N 1
ATOM 678 C CA . GLU A 1 85 ? 3.718 -8.840 12.488 1.00 93.56 85 GLU A CA 1
ATOM 679 C C . GLU A 1 85 ? 3.308 -7.755 13.502 1.00 93.56 85 GLU A C 1
ATOM 681 O O . GLU A 1 85 ? 3.803 -7.766 14.626 1.00 93.56 85 GLU A O 1
ATOM 686 N N . TRP A 1 86 ? 2.439 -6.805 13.133 1.00 91.44 86 TRP A N 1
ATOM 687 C CA . TRP A 1 86 ? 2.067 -5.676 13.999 1.00 91.44 86 TRP A CA 1
ATOM 688 C C . TRP A 1 86 ? 0.964 -6.009 15.007 1.00 91.44 86 TRP A C 1
ATOM 690 O O . TRP A 1 86 ? 0.699 -5.201 15.892 1.00 91.44 86 TRP A O 1
ATOM 700 N N . ASP A 1 87 ? 0.308 -7.163 14.861 1.00 88.56 87 ASP A N 1
ATOM 701 C CA 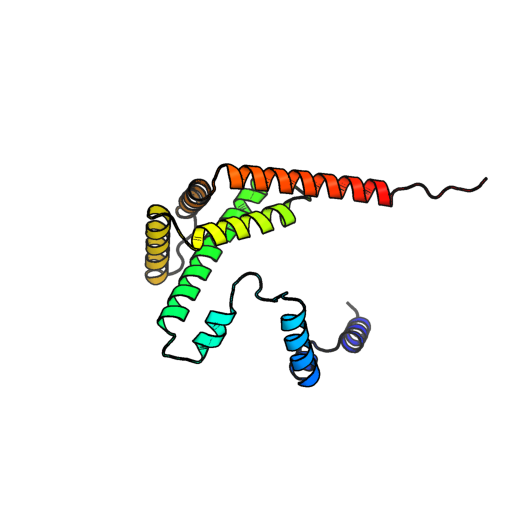. ASP A 1 87 ? -0.737 -7.647 15.773 1.00 88.56 87 ASP A CA 1
ATOM 702 C C . ASP A 1 87 ? -1.901 -6.650 15.994 1.00 88.56 87 ASP A C 1
ATOM 704 O O . ASP A 1 87 ? -2.436 -6.485 17.087 1.00 88.56 87 ASP A O 1
ATOM 708 N N . ILE A 1 88 ? -2.318 -5.958 14.926 1.00 89.69 88 ILE A N 1
ATOM 709 C CA . ILE A 1 88 ? -3.389 -4.939 14.967 1.00 89.69 88 ILE A CA 1
ATOM 710 C C . ILE A 1 88 ? -4.816 -5.518 14.870 1.00 89.69 88 ILE A C 1
ATOM 712 O O . ILE A 1 88 ? -5.798 -4.771 14.852 1.00 89.69 88 ILE A O 1
ATOM 716 N N . GLY A 1 89 ? -4.949 -6.848 14.824 1.00 90.81 89 GLY A N 1
ATOM 717 C CA . GLY A 1 89 ? -6.217 -7.576 14.918 1.00 90.81 89 GLY A CA 1
ATOM 718 C C . GLY A 1 89 ? -7.320 -7.051 13.991 1.00 90.81 89 GLY A C 1
ATOM 719 O O . GLY A 1 89 ? -7.152 -6.973 12.777 1.00 90.81 89 GLY A O 1
ATOM 720 N N . ILE A 1 90 ? -8.464 -6.671 14.570 1.00 89.38 90 ILE A N 1
ATOM 721 C CA . ILE A 1 90 ? -9.659 -6.219 13.833 1.00 89.38 90 ILE A CA 1
ATOM 722 C C . ILE A 1 90 ? -9.436 -4.957 12.986 1.00 89.38 90 ILE A C 1
ATOM 724 O O . ILE A 1 90 ? -10.200 -4.685 12.064 1.00 89.38 90 ILE A O 1
ATOM 728 N N . ALA A 1 91 ? -8.382 -4.191 13.273 1.00 93.88 91 ALA A N 1
ATOM 729 C CA . ALA A 1 91 ? -8.020 -3.014 12.500 1.00 93.88 91 ALA A CA 1
ATOM 730 C C . ALA A 1 91 ? -7.196 -3.342 11.240 1.00 93.88 91 ALA A C 1
ATOM 732 O O . ALA A 1 91 ? -6.910 -2.432 10.456 1.00 93.88 91 ALA A O 1
ATOM 733 N N . PHE A 1 92 ? -6.810 -4.609 11.033 1.00 94.44 92 PHE A N 1
ATOM 734 C CA . PHE A 1 92 ? -5.899 -5.021 9.963 1.00 94.44 92 PHE A CA 1
ATOM 735 C C . PHE A 1 92 ? -6.397 -4.621 8.576 1.00 94.44 92 PHE A C 1
ATOM 737 O O . PHE A 1 92 ? -5.690 -3.909 7.876 1.00 94.44 92 PHE A O 1
ATOM 744 N N . GLU A 1 93 ? -7.621 -4.998 8.201 1.00 93.12 93 GLU A N 1
ATOM 745 C CA . GLU A 1 93 ? -8.153 -4.758 6.849 1.00 93.12 93 GLU A CA 1
ATOM 746 C C . GLU A 1 93 ? -8.209 -3.270 6.484 1.00 93.12 93 GLU A C 1
ATOM 748 O O . GLU A 1 93 ? -7.765 -2.864 5.407 1.00 93.12 93 GLU A O 1
ATOM 753 N N . ALA A 1 94 ? -8.709 -2.434 7.400 1.00 92.06 94 ALA A N 1
ATOM 754 C CA . ALA A 1 94 ? -8.798 -0.992 7.184 1.00 92.06 94 ALA A CA 1
ATOM 755 C C . ALA A 1 94 ? -7.403 -0.364 7.036 1.00 92.06 94 ALA A C 1
ATOM 757 O O . ALA A 1 94 ? -7.160 0.419 6.118 1.00 92.06 94 ALA A O 1
ATOM 758 N N . THR A 1 95 ? -6.470 -0.758 7.905 1.00 95.19 95 THR A N 1
ATOM 759 C CA . THR A 1 95 ? -5.092 -0.250 7.888 1.00 95.19 95 THR A CA 1
ATOM 760 C C . THR A 1 95 ? -4.328 -0.740 6.656 1.00 95.19 95 THR A C 1
ATOM 762 O O . THR A 1 95 ? -3.614 0.034 6.025 1.00 95.19 95 THR A O 1
ATOM 765 N N . TYR A 1 96 ? -4.491 -2.008 6.270 1.00 96.00 96 TYR A N 1
ATOM 766 C CA . TYR A 1 96 ? -3.847 -2.596 5.094 1.00 96.00 96 TYR A CA 1
ATOM 767 C C . TYR A 1 96 ? -4.359 -1.968 3.797 1.00 96.00 96 TYR A C 1
ATOM 769 O O . TYR A 1 96 ? -3.575 -1.689 2.888 1.00 96.00 96 TYR A O 1
ATOM 777 N N . THR A 1 97 ? -5.661 -1.683 3.724 1.00 94.38 97 THR A N 1
ATOM 778 C CA . THR A 1 97 ? -6.261 -0.976 2.586 1.00 94.38 97 THR A CA 1
ATOM 779 C C . THR A 1 97 ? -5.633 0.403 2.405 1.00 94.38 97 THR A C 1
ATOM 781 O O . THR A 1 97 ? -5.180 0.714 1.303 1.00 94.38 97 THR A O 1
ATOM 784 N N . GLU A 1 98 ? -5.515 1.194 3.477 1.00 95.94 98 GLU A N 1
ATOM 785 C CA . GLU A 1 98 ? -4.840 2.495 3.398 1.00 95.94 98 GLU A CA 1
ATOM 786 C C . GLU A 1 98 ? -3.368 2.341 3.001 1.00 95.94 98 GLU A C 1
ATOM 788 O O . GLU A 1 98 ? -2.886 3.046 2.113 1.00 95.94 98 GLU A O 1
ATOM 793 N N . ALA A 1 99 ? -2.645 1.398 3.613 1.00 95.56 99 ALA A N 1
ATOM 794 C CA . ALA A 1 99 ? -1.228 1.190 3.329 1.00 95.56 99 ALA A CA 1
ATOM 795 C C . ALA A 1 99 ? -0.986 0.892 1.841 1.00 95.56 99 ALA A C 1
ATOM 797 O O . ALA A 1 99 ? -0.053 1.428 1.237 1.00 95.56 99 ALA A O 1
ATOM 798 N N . ARG A 1 100 ? -1.866 0.104 1.209 1.00 95.06 100 ARG A N 1
ATOM 799 C CA . ARG A 1 100 ? -1.815 -0.137 -0.239 1.00 95.06 100 ARG A CA 1
ATOM 800 C C . ARG A 1 100 ? -2.001 1.145 -1.041 1.00 95.06 100 ARG A C 1
ATOM 802 O O . ARG A 1 100 ? -1.272 1.336 -2.013 1.00 95.06 100 ARG A O 1
ATOM 809 N N . GLU A 1 101 ? -2.919 2.027 -0.654 1.00 93.12 101 GLU A N 1
ATOM 810 C CA . GLU A 1 101 ? -3.120 3.294 -1.367 1.00 93.12 101 GLU A CA 1
ATOM 811 C C . GLU A 1 101 ? -1.949 4.265 -1.223 1.00 93.12 101 GLU A C 1
ATOM 813 O O . GLU A 1 101 ? -1.561 4.908 -2.207 1.00 93.12 101 GLU A O 1
ATOM 818 N N . ARG A 1 102 ? -1.308 4.315 -0.052 1.00 93.94 102 ARG A N 1
ATOM 819 C CA . ARG A 1 102 ? -0.072 5.090 0.134 1.00 93.94 102 ARG A CA 1
ATOM 820 C C . ARG A 1 102 ? 1.047 4.573 -0.756 1.00 93.94 102 ARG A C 1
ATOM 822 O O . ARG A 1 102 ? 1.623 5.344 -1.523 1.00 93.94 102 ARG A O 1
ATOM 829 N N . VAL A 1 103 ? 1.270 3.259 -0.775 1.00 93.19 103 VAL A N 1
ATOM 830 C CA . VAL A 1 103 ? 2.257 2.639 -1.673 1.00 93.19 103 VAL A CA 1
ATOM 831 C C . VAL A 1 103 ? 1.944 2.941 -3.142 1.00 93.19 103 VAL A C 1
ATOM 833 O O . VAL A 1 103 ? 2.845 3.308 -3.896 1.00 93.19 103 VAL A O 1
ATOM 836 N N . ARG A 1 104 ? 0.679 2.851 -3.582 1.00 91.88 104 ARG A N 1
ATOM 837 C CA . ARG A 1 104 ? 0.311 3.222 -4.963 1.00 91.88 104 ARG A CA 1
ATOM 838 C C . ARG A 1 104 ? 0.613 4.680 -5.269 1.00 91.88 104 ARG A C 1
ATOM 840 O O . ARG A 1 104 ? 1.063 4.972 -6.374 1.00 91.88 104 ARG A O 1
ATOM 847 N N . THR A 1 105 ? 0.357 5.576 -4.324 1.00 91.06 105 THR A N 1
ATOM 848 C CA . THR A 1 105 ? 0.614 7.010 -4.477 1.00 91.06 105 THR A CA 1
ATOM 849 C C . THR A 1 105 ? 2.103 7.274 -4.665 1.00 91.06 105 THR A C 1
ATOM 851 O O . THR A 1 105 ? 2.480 7.912 -5.647 1.00 91.06 105 THR A O 1
ATOM 854 N N . HIS A 1 106 ? 2.954 6.674 -3.832 1.00 90.69 106 HIS A N 1
ATOM 855 C CA . HIS A 1 106 ? 4.413 6.768 -3.964 1.00 90.69 106 HIS A CA 1
ATOM 856 C C . HIS A 1 106 ? 4.940 6.152 -5.264 1.00 90.69 106 HIS A C 1
ATOM 858 O O . HIS A 1 106 ? 5.863 6.677 -5.879 1.00 90.69 106 HIS A O 1
ATOM 864 N N . LEU A 1 107 ? 4.311 5.085 -5.762 1.00 88.12 107 LEU A N 1
ATOM 865 C CA . LEU A 1 107 ? 4.675 4.475 -7.045 1.00 88.12 107 LEU A CA 1
ATOM 866 C C . LEU A 1 107 ? 4.274 5.303 -8.276 1.00 88.12 107 LEU A C 1
ATOM 868 O O . LEU A 1 107 ? 4.791 5.035 -9.360 1.00 88.12 107 LEU A O 1
ATOM 872 N N . LYS A 1 108 ? 3.375 6.292 -8.157 1.00 86.25 108 LYS A N 1
ATOM 873 C CA . LYS A 1 108 ? 3.045 7.199 -9.277 1.00 86.25 108 LYS A CA 1
ATOM 874 C C . LYS A 1 108 ? 4.197 8.155 -9.587 1.00 86.25 108 LYS A C 1
ATOM 876 O O . LYS A 1 108 ? 4.362 8.546 -10.740 1.00 86.25 108 LYS A O 1
ATOM 881 N N . GLN A 1 109 ? 4.974 8.531 -8.572 1.00 84.94 109 GLN A N 1
ATOM 882 C CA . GLN A 1 109 ? 6.142 9.406 -8.688 1.00 84.94 109 GLN A CA 1
ATOM 883 C C . GLN A 1 109 ? 7.277 8.853 -7.816 1.00 84.94 109 GLN A C 1
ATOM 885 O O . GLN A 1 109 ? 7.586 9.421 -6.769 1.00 84.94 109 GLN A O 1
ATOM 890 N N . PRO A 1 110 ? 7.878 7.717 -8.217 1.00 83.81 110 PRO A N 1
ATOM 891 C CA . PRO A 1 110 ? 8.850 7.036 -7.382 1.00 83.81 110 PRO A CA 1
ATOM 892 C C . PRO A 1 110 ? 10.111 7.884 -7.219 1.00 83.81 110 PRO A C 1
ATOM 894 O O . PRO A 1 110 ? 10.608 8.481 -8.178 1.00 83.81 110 PRO A O 1
ATOM 897 N N . ALA A 1 111 ? 10.671 7.877 -6.010 1.00 85.75 111 ALA A N 1
ATOM 898 C CA . ALA A 1 111 ? 12.010 8.401 -5.782 1.00 85.75 111 ALA A CA 1
ATOM 899 C C . ALA A 1 111 ? 13.030 7.679 -6.696 1.00 85.75 111 ALA A C 1
ATOM 901 O O . ALA A 1 111 ? 12.832 6.501 -7.016 1.00 85.75 111 ALA A O 1
ATOM 902 N N . PRO A 1 112 ? 14.138 8.330 -7.101 1.00 86.12 112 PRO A N 1
ATOM 903 C CA . PRO A 1 112 ? 15.104 7.742 -8.035 1.00 86.12 112 PRO A CA 1
ATOM 904 C C . PRO A 1 112 ? 15.634 6.368 -7.604 1.00 86.12 112 PRO A C 1
ATOM 906 O O . PRO A 1 112 ? 15.812 5.480 -8.434 1.00 86.12 112 PRO A O 1
ATOM 909 N N . GLU A 1 113 ? 15.840 6.177 -6.302 1.00 84.69 113 GLU A N 1
ATOM 910 C CA . GLU A 1 113 ? 16.310 4.915 -5.722 1.00 84.69 113 GLU A CA 1
ATOM 911 C C . GLU A 1 113 ? 15.276 3.792 -5.870 1.00 84.69 113 GLU A C 1
ATOM 913 O O . GLU A 1 113 ? 15.614 2.682 -6.285 1.00 84.69 113 GLU A O 1
ATOM 918 N N . LEU A 1 114 ? 14.003 4.102 -5.613 1.00 84.81 114 LEU A N 1
ATOM 919 C CA . LEU A 1 114 ? 12.887 3.177 -5.785 1.00 84.81 114 LEU A CA 1
ATOM 920 C C . LEU A 1 114 ? 12.682 2.821 -7.262 1.00 84.81 114 LEU A C 1
ATOM 922 O O . LEU A 1 114 ? 12.427 1.663 -7.588 1.00 84.81 114 LEU A O 1
ATOM 926 N N . ALA A 1 115 ? 12.823 3.799 -8.160 1.00 85.94 115 ALA A N 1
ATOM 927 C CA . ALA A 1 115 ? 12.745 3.574 -9.599 1.00 85.94 115 ALA A CA 1
ATOM 928 C C . ALA A 1 115 ? 13.868 2.641 -10.084 1.00 85.94 115 ALA A C 1
ATOM 930 O O . ALA A 1 115 ? 13.609 1.698 -10.830 1.00 85.94 115 ALA A O 1
ATOM 931 N N . ALA A 1 116 ? 15.102 2.856 -9.617 1.00 86.12 116 ALA A N 1
ATOM 932 C CA . ALA A 1 116 ? 16.242 2.006 -9.952 1.00 86.12 116 ALA A CA 1
ATOM 933 C C . ALA A 1 116 ? 16.077 0.575 -9.417 1.00 86.12 116 ALA A C 1
ATOM 935 O O . ALA A 1 116 ? 16.338 -0.388 -10.139 1.00 86.12 116 ALA A O 1
ATOM 936 N N . TRP A 1 117 ? 15.600 0.426 -8.177 1.00 87.88 117 TRP A N 1
ATOM 937 C CA . TRP A 1 117 ? 15.285 -0.882 -7.605 1.00 87.88 117 TRP A CA 1
ATOM 938 C C . TRP A 1 117 ? 14.184 -1.598 -8.392 1.00 87.88 117 TRP A C 1
ATOM 940 O O . TRP A 1 117 ? 14.338 -2.770 -8.731 1.00 87.88 117 TRP A O 1
ATOM 950 N N . ALA A 1 118 ? 13.097 -0.896 -8.720 1.00 85.75 118 ALA A N 1
ATOM 951 C CA . ALA A 1 118 ? 11.985 -1.463 -9.471 1.00 85.75 118 ALA A CA 1
ATOM 952 C C . ALA A 1 118 ? 12.444 -1.985 -10.840 1.00 85.75 118 ALA A C 1
ATOM 954 O O . ALA A 1 118 ? 12.108 -3.107 -11.215 1.00 85.75 118 ALA A O 1
ATOM 955 N N . GLU A 1 119 ? 13.261 -1.220 -11.566 1.00 84.81 119 GLU A N 1
ATOM 956 C CA . GLU A 1 119 ? 13.813 -1.671 -12.845 1.00 84.81 119 GLU A CA 1
ATOM 957 C C . GLU A 1 119 ? 14.740 -2.883 -12.686 1.00 84.81 119 GLU A C 1
ATOM 959 O O . GLU A 1 119 ? 14.619 -3.836 -13.454 1.00 84.81 119 GLU A O 1
ATOM 964 N N . ALA A 1 120 ? 15.602 -2.912 -11.665 1.00 83.94 120 ALA A N 1
ATOM 965 C CA . ALA A 1 120 ? 16.463 -4.067 -11.400 1.00 83.94 120 ALA A CA 1
ATOM 966 C C . ALA A 1 120 ? 15.649 -5.347 -11.138 1.00 83.94 120 ALA A C 1
ATOM 968 O O . ALA A 1 120 ? 15.904 -6.386 -11.748 1.00 83.94 120 ALA A O 1
ATOM 969 N N . VAL A 1 121 ? 14.611 -5.254 -10.301 1.00 81.81 121 VAL A N 1
ATOM 970 C CA . VAL A 1 121 ? 13.718 -6.379 -9.984 1.00 81.81 121 VAL A CA 1
ATOM 971 C C . VAL A 1 121 ? 12.956 -6.869 -11.217 1.00 81.81 121 VAL A C 1
ATOM 973 O O . VAL A 1 121 ? 12.772 -8.074 -11.397 1.00 81.81 121 VAL A O 1
ATOM 976 N N . LEU A 1 122 ? 12.517 -5.955 -12.085 1.00 80.06 122 LEU A N 1
ATOM 977 C CA . LEU A 1 122 ? 11.830 -6.313 -13.326 1.00 80.06 122 LEU A CA 1
ATOM 978 C C . LEU A 1 122 ? 12.773 -7.005 -14.322 1.00 80.06 122 LEU A C 1
ATOM 980 O O . LEU A 1 122 ? 12.384 -8.006 -14.920 1.00 80.06 122 LEU A O 1
ATOM 984 N N . VAL A 1 123 ? 14.017 -6.534 -14.457 1.00 76.12 123 VAL A N 1
ATOM 985 C CA . VAL A 1 123 ? 15.030 -7.135 -15.347 1.00 76.12 123 VAL A CA 1
ATOM 986 C C . VAL A 1 123 ? 15.439 -8.538 -14.887 1.00 76.12 123 VAL A C 1
ATOM 988 O O . VAL A 1 123 ? 15.558 -9.447 -15.714 1.00 76.12 123 VAL A O 1
ATOM 991 N N . GLU A 1 124 ? 15.627 -8.750 -13.582 1.00 67.25 124 GLU A N 1
ATOM 992 C CA . GLU A 1 124 ? 15.952 -10.071 -13.025 1.00 67.25 124 GLU A CA 1
ATOM 993 C C . GLU A 1 124 ? 14.820 -11.085 -13.244 1.00 67.25 124 GLU A C 1
ATOM 995 O O . GLU A 1 124 ? 15.080 -12.248 -13.574 1.00 67.25 124 GLU A O 1
ATOM 1000 N N . ALA A 1 125 ? 13.566 -10.635 -13.114 1.00 59.91 125 ALA A N 1
ATOM 1001 C CA . ALA A 1 125 ? 12.377 -11.454 -13.333 1.00 59.91 125 ALA A CA 1
ATOM 1002 C C . ALA A 1 125 ? 12.171 -11.840 -14.807 1.00 59.91 125 ALA A C 1
ATOM 1004 O O . ALA A 1 125 ? 11.685 -12.937 -15.079 1.00 59.91 125 ALA A O 1
ATOM 1005 N N . ASP A 1 126 ? 12.563 -10.975 -15.746 1.00 62.09 126 ASP A N 1
ATOM 1006 C CA . ASP A 1 126 ? 12.519 -11.266 -17.185 1.00 62.09 126 ASP A CA 1
ATOM 1007 C C . ASP A 1 126 ? 13.655 -12.217 -17.627 1.00 62.09 126 ASP A C 1
ATOM 1009 O O . ASP A 1 126 ? 13.556 -12.858 -18.674 1.00 62.09 126 ASP A O 1
ATOM 1013 N N . SER A 1 127 ? 14.720 -12.346 -16.824 1.00 55.84 127 SER A N 1
ATOM 1014 C CA . SER A 1 127 ? 15.944 -13.081 -17.185 1.00 55.84 127 SER A CA 1
ATOM 1015 C C . SER A 1 127 ? 16.075 -14.477 -16.554 1.00 55.84 127 SER A C 1
ATOM 1017 O O . SER A 1 127 ? 16.937 -15.248 -16.981 1.00 55.84 127 SER A O 1
ATOM 1019 N N . THR A 1 128 ? 15.252 -14.840 -15.559 1.00 44.09 128 THR A N 1
ATOM 1020 C CA . THR A 1 128 ? 15.481 -16.059 -14.752 1.00 44.09 128 THR A CA 1
ATOM 1021 C C . THR A 1 128 ? 14.179 -16.801 -14.396 1.00 44.09 128 THR A C 1
ATOM 1023 O O . THR A 1 128 ? 13.214 -16.156 -13.984 1.00 44.09 128 THR A O 1
ATOM 1026 N N . PRO A 1 129 ? 14.113 -18.153 -14.482 1.00 45.47 129 PRO A N 1
ATOM 1027 C CA . PRO A 1 129 ? 12.997 -18.922 -13.919 1.00 45.47 129 PRO A CA 1
ATOM 1028 C C . PRO A 1 129 ? 12.911 -18.713 -12.395 1.00 45.47 129 PRO A C 1
ATOM 1030 O O . PRO A 1 129 ? 13.907 -18.316 -11.788 1.00 45.47 129 PRO A O 1
ATOM 1033 N N . PRO A 1 130 ? 11.755 -18.978 -11.754 1.00 48.31 130 PRO A N 1
ATOM 1034 C CA . PRO A 1 130 ? 11.396 -18.398 -10.461 1.00 48.31 130 PRO A CA 1
ATOM 1035 C C . PRO A 1 130 ? 12.336 -18.875 -9.348 1.00 48.31 130 PRO A C 1
ATOM 1037 O O . PRO A 1 130 ? 12.144 -19.941 -8.765 1.00 48.31 130 PRO A O 1
ATOM 1040 N N . LEU A 1 131 ? 13.365 -18.080 -9.049 1.00 47.03 131 LEU A N 1
ATOM 1041 C CA . LEU A 1 131 ? 14.277 -18.346 -7.947 1.00 47.03 131 LEU A CA 1
ATOM 1042 C C . LEU A 1 131 ? 13.651 -17.887 -6.629 1.00 47.03 131 LEU A C 1
ATOM 1044 O O . LEU A 1 131 ? 13.096 -16.798 -6.487 1.00 47.03 131 LEU A O 1
ATOM 1048 N N . SER A 1 132 ? 13.753 -18.780 -5.658 1.00 43.19 132 SER A N 1
ATOM 1049 C CA . SER A 1 132 ? 13.319 -18.700 -4.269 1.00 43.19 132 SER A CA 1
ATOM 1050 C C . SER A 1 132 ? 13.694 -17.391 -3.543 1.00 43.19 132 SER A C 1
ATOM 1052 O O . SER A 1 132 ? 14.711 -17.296 -2.864 1.00 43.19 132 SER A O 1
ATOM 1054 N N . ALA A 1 133 ? 12.840 -16.380 -3.666 1.00 52.97 133 ALA A N 1
ATOM 1055 C CA . ALA A 1 133 ? 12.056 -15.714 -2.615 1.00 52.97 133 ALA A CA 1
ATOM 1056 C C . ALA A 1 133 ? 12.662 -15.273 -1.255 1.00 52.97 133 ALA A C 1
ATOM 1058 O O . ALA A 1 133 ? 11.866 -14.852 -0.420 1.00 52.97 133 ALA A O 1
ATOM 1059 N N . GLN A 1 134 ? 13.969 -15.313 -0.962 1.00 45.16 134 GLN A N 1
ATOM 1060 C CA . GLN A 1 134 ? 14.476 -14.872 0.364 1.00 45.16 134 GLN A CA 1
ATOM 1061 C C . GLN A 1 134 ? 15.384 -13.626 0.384 1.00 45.16 134 GLN A C 1
ATOM 1063 O O . GLN A 1 134 ? 15.064 -12.720 1.157 1.00 45.16 134 GLN A O 1
ATOM 1068 N N . PRO A 1 135 ? 16.430 -13.478 -0.455 1.00 48.44 135 PRO A N 1
ATOM 1069 C CA . PRO A 1 135 ? 17.240 -12.253 -0.447 1.00 48.44 135 PRO A CA 1
ATOM 1070 C C . PRO A 1 135 ? 16.480 -11.013 -0.961 1.00 48.44 135 PRO A C 1
ATOM 1072 O O . PRO A 1 135 ? 16.802 -9.894 -0.577 1.00 48.44 135 PRO A O 1
ATOM 1075 N N . ALA A 1 136 ? 15.405 -11.207 -1.734 1.00 64.38 136 ALA A N 1
ATOM 1076 C CA . ALA A 1 136 ? 14.537 -10.129 -2.210 1.00 64.38 136 ALA A CA 1
ATOM 1077 C C . ALA A 1 136 ? 13.642 -9.519 -1.112 1.00 64.38 136 ALA A C 1
ATOM 1079 O O . ALA A 1 136 ? 13.220 -8.373 -1.239 1.00 64.38 136 ALA A O 1
ATOM 1080 N N . ARG A 1 137 ? 13.339 -10.242 -0.022 1.00 71.06 137 ARG A N 1
ATOM 1081 C CA . ARG A 1 137 ? 12.348 -9.788 0.976 1.00 71.06 137 ARG A CA 1
ATOM 1082 C C . ARG A 1 137 ? 12.862 -8.664 1.859 1.00 71.06 137 ARG A C 1
ATOM 1084 O O . ARG A 1 137 ? 12.211 -7.635 1.970 1.00 71.06 137 ARG A O 1
ATOM 1091 N N . ALA A 1 138 ? 14.055 -8.835 2.431 1.00 78.88 138 ALA A N 1
ATOM 1092 C CA . ALA A 1 138 ? 14.677 -7.800 3.257 1.00 78.88 138 ALA A CA 1
ATOM 1093 C C . ALA A 1 138 ? 14.878 -6.503 2.460 1.00 78.88 138 ALA A C 1
ATOM 1095 O O . ALA A 1 138 ? 14.618 -5.416 2.967 1.00 78.88 138 ALA A O 1
ATOM 1096 N N . GLN A 1 139 ? 15.260 -6.632 1.187 1.00 84.69 139 GLN A N 1
ATOM 1097 C CA . GLN A 1 139 ? 15.364 -5.497 0.279 1.00 84.69 139 GLN A CA 1
ATOM 1098 C C . GLN A 1 139 ? 13.992 -4.872 -0.012 1.00 84.69 139 GLN A C 1
ATOM 1100 O O . GLN A 1 139 ? 13.859 -3.659 0.078 1.00 84.69 139 GLN A O 1
ATOM 1105 N N . THR A 1 140 ? 12.960 -5.674 -0.288 1.00 87.94 140 THR A N 1
ATOM 1106 C CA . THR A 1 140 ? 11.590 -5.181 -0.523 1.00 87.94 140 THR A CA 1
ATOM 1107 C C . THR A 1 140 ? 11.041 -4.443 0.702 1.00 87.94 140 THR A C 1
ATOM 1109 O O . THR A 1 140 ? 10.493 -3.354 0.566 1.00 87.94 140 THR A O 1
ATOM 1112 N N . ARG A 1 141 ? 11.250 -4.971 1.914 1.00 89.69 141 ARG A N 1
ATOM 1113 C CA . ARG A 1 141 ? 10.867 -4.304 3.168 1.00 89.69 141 ARG A CA 1
ATOM 1114 C C . ARG A 1 141 ? 11.650 -3.012 3.395 1.00 89.69 141 ARG A C 1
ATOM 1116 O O . ARG A 1 141 ? 11.064 -2.028 3.831 1.00 89.69 141 ARG A O 1
ATOM 1123 N N . ALA A 1 142 ? 12.942 -2.983 3.066 1.00 89.81 142 ALA A N 1
ATOM 1124 C CA . ALA A 1 142 ? 13.732 -1.754 3.118 1.00 89.81 142 ALA A CA 1
ATOM 1125 C C . ALA A 1 142 ? 13.195 -0.688 2.148 1.00 89.81 142 ALA A C 1
ATOM 1127 O O . ALA A 1 142 ? 13.139 0.482 2.509 1.00 89.81 142 ALA A O 1
ATOM 1128 N N . GLN A 1 143 ? 12.736 -1.087 0.958 1.00 91.25 143 GLN A N 1
ATOM 1129 C CA . GLN A 1 143 ? 12.102 -0.173 0.003 1.00 91.25 143 GLN A CA 1
ATOM 1130 C C . GLN A 1 143 ? 10.744 0.332 0.499 1.00 91.25 143 GLN A C 1
ATOM 1132 O O . GLN A 1 143 ? 10.472 1.522 0.382 1.00 91.25 143 GLN A O 1
ATOM 1137 N N . LEU A 1 144 ? 9.923 -0.535 1.105 1.00 92.19 144 LEU A N 1
ATOM 1138 C CA . LEU A 1 144 ? 8.672 -0.130 1.759 1.00 92.19 144 LEU A CA 1
ATOM 1139 C C . LEU A 1 144 ? 8.926 0.887 2.881 1.00 92.19 144 LEU A C 1
ATOM 1141 O O . LEU A 1 144 ? 8.219 1.881 2.976 1.00 92.19 144 LEU A O 1
ATOM 1145 N N . LEU A 1 145 ? 9.955 0.672 3.704 1.00 92.12 145 LEU A N 1
ATOM 1146 C CA . LEU A 1 145 ? 10.353 1.623 4.746 1.00 92.12 145 LEU A CA 1
ATOM 1147 C C . LEU A 1 145 ? 10.837 2.953 4.164 1.00 92.12 145 LEU A C 1
ATOM 1149 O O . LEU A 1 145 ? 10.462 4.001 4.670 1.00 92.12 145 LEU A O 1
ATOM 1153 N N . ALA A 1 146 ? 11.653 2.909 3.111 1.00 91.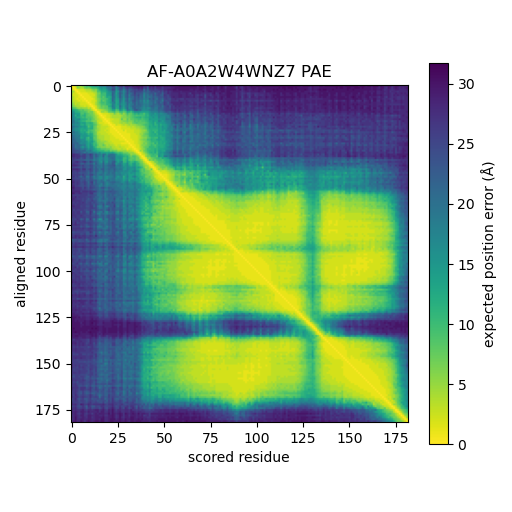44 146 ALA A N 1
ATOM 1154 C CA . ALA A 1 146 ? 12.229 4.103 2.502 1.00 91.44 146 ALA A CA 1
ATOM 1155 C C . ALA A 1 146 ? 11.201 4.954 1.739 1.00 91.44 146 ALA A C 1
ATOM 1157 O O . ALA A 1 146 ? 11.373 6.166 1.647 1.00 91.44 146 ALA A O 1
ATOM 1158 N N . MET A 1 147 ? 10.152 4.341 1.176 1.00 92.06 147 MET A N 1
ATOM 1159 C CA . MET A 1 147 ? 9.112 5.080 0.445 1.00 92.06 147 MET A CA 1
ATOM 1160 C C . MET A 1 147 ? 8.069 5.730 1.356 1.00 92.06 147 MET A C 1
ATOM 1162 O O . MET A 1 147 ? 7.445 6.704 0.953 1.00 92.06 147 MET A O 1
ATOM 1166 N N . MET A 1 148 ? 7.843 5.173 2.545 1.00 92.94 148 MET A N 1
ATOM 1167 C CA . MET A 1 148 ? 6.811 5.640 3.465 1.00 92.94 148 MET A CA 1
ATOM 1168 C C . MET A 1 148 ? 7.326 6.826 4.277 1.00 92.94 148 MET A C 1
ATOM 1170 O O . MET A 1 148 ? 8.395 6.757 4.881 1.00 92.94 148 MET A O 1
ATOM 1174 N N . THR A 1 149 ? 6.549 7.903 4.319 1.00 94.06 149 THR A N 1
ATOM 1175 C CA . THR A 1 149 ? 6.871 9.094 5.113 1.00 94.06 149 THR A CA 1
ATOM 1176 C C . THR A 1 149 ? 6.368 8.964 6.549 1.00 94.06 149 THR A C 1
ATOM 1178 O O . THR A 1 149 ? 5.489 8.149 6.834 1.00 94.06 149 THR A O 1
ATOM 1181 N N . ASP A 1 150 ? 6.874 9.803 7.455 1.00 95.81 150 ASP A N 1
ATOM 1182 C CA . ASP A 1 150 ? 6.362 9.886 8.832 1.00 95.81 150 ASP A CA 1
ATOM 1183 C C . ASP A 1 150 ? 4.850 10.187 8.861 1.00 95.81 150 ASP A C 1
ATOM 1185 O O . ASP A 1 150 ? 4.116 9.575 9.632 1.00 95.81 150 ASP A O 1
ATOM 1189 N N . GLU A 1 151 ? 4.358 11.038 7.953 1.00 96.31 151 GLU A N 1
ATOM 1190 C CA . GLU A 1 151 ? 2.926 11.344 7.806 1.00 96.31 151 GLU A CA 1
ATOM 1191 C C . GLU A 1 151 ? 2.104 10.112 7.390 1.00 96.31 151 GLU A C 1
ATOM 1193 O O . GLU A 1 151 ? 0.980 9.904 7.863 1.00 96.31 151 GLU A O 1
ATOM 1198 N N . ASP A 1 152 ? 2.654 9.260 6.522 1.00 96.38 152 ASP A N 1
ATOM 1199 C CA . ASP A 1 152 ? 1.996 8.009 6.153 1.00 96.38 152 ASP A CA 1
ATOM 1200 C C . ASP A 1 152 ? 1.897 7.077 7.366 1.00 96.38 152 ASP A C 1
ATOM 1202 O O . ASP A 1 152 ? 0.830 6.517 7.623 1.00 96.38 152 ASP A O 1
ATOM 1206 N N . TRP A 1 153 ? 2.974 6.949 8.147 1.00 95.50 153 TRP A N 1
ATOM 1207 C CA . TRP A 1 153 ? 2.990 6.143 9.371 1.00 95.50 153 TRP A CA 1
ATOM 1208 C C . TRP A 1 153 ? 1.989 6.646 10.413 1.00 95.50 153 TRP A C 1
ATOM 1210 O O . TRP A 1 153 ? 1.239 5.847 10.981 1.00 95.50 153 TRP A O 1
ATOM 1220 N N . GLU A 1 154 ? 1.926 7.959 10.627 1.00 96.75 154 GLU A N 1
ATOM 1221 C CA . GLU A 1 154 ? 0.944 8.591 11.511 1.00 96.75 154 GLU A CA 1
ATOM 1222 C C . GLU A 1 154 ? -0.490 8.329 11.040 1.00 96.75 154 GLU A C 1
ATOM 1224 O O . GLU A 1 154 ? -1.353 7.964 11.845 1.00 96.75 154 GLU A O 1
ATOM 1229 N N . THR A 1 155 ? -0.744 8.433 9.732 1.00 97.00 155 THR A N 1
ATOM 1230 C CA . THR A 1 155 ? -2.063 8.129 9.163 1.00 97.00 155 THR A CA 1
ATOM 1231 C C . THR A 1 155 ? -2.450 6.671 9.426 1.00 97.00 155 THR A C 1
ATOM 1233 O O . THR A 1 155 ? -3.561 6.404 9.891 1.00 97.00 155 THR A O 1
ATOM 1236 N N . LEU A 1 156 ? -1.547 5.718 9.176 1.00 96.50 156 LEU A N 1
ATOM 1237 C CA . LEU A 1 156 ? -1.818 4.296 9.412 1.00 96.50 156 LEU A CA 1
ATOM 1238 C C . LEU A 1 156 ? -2.117 4.013 10.887 1.00 96.50 156 LEU A C 1
ATOM 1240 O O . LEU A 1 156 ? -3.072 3.296 11.190 1.00 96.50 156 LEU A O 1
ATOM 1244 N N . ALA A 1 157 ? -1.360 4.615 11.807 1.00 95.44 157 ALA A N 1
ATOM 1245 C CA . ALA A 1 157 ? -1.611 4.492 13.240 1.00 95.44 157 ALA A CA 1
ATOM 1246 C C . ALA A 1 157 ? -2.992 5.048 13.626 1.00 95.44 157 ALA A C 1
ATOM 1248 O O . ALA A 1 157 ? -3.739 4.408 14.373 1.00 95.44 157 ALA A O 1
ATOM 1249 N N . GLN A 1 158 ? -3.368 6.208 13.080 1.00 96.50 158 GLN A N 1
ATOM 1250 C CA . GLN A 1 158 ? -4.667 6.824 13.337 1.00 96.50 158 GLN A CA 1
ATOM 1251 C C . GLN A 1 158 ? -5.824 5.970 12.805 1.00 96.50 158 GLN A C 1
ATOM 1253 O O . GLN A 1 158 ? -6.831 5.800 13.501 1.00 96.50 158 GLN A O 1
ATOM 1258 N N . ILE A 1 159 ? -5.700 5.411 11.600 1.00 95.56 159 ILE A N 1
ATOM 1259 C CA . ILE A 1 159 ? -6.702 4.502 11.025 1.00 95.56 159 ILE A CA 1
ATOM 1260 C C . ILE A 1 159 ? -6.831 3.244 11.873 1.00 95.56 159 ILE A C 1
ATOM 1262 O O . ILE A 1 159 ? -7.955 2.864 12.208 1.00 95.56 159 ILE A O 1
ATOM 1266 N N . ALA A 1 160 ? -5.711 2.648 12.287 1.00 94.88 160 ALA A N 1
ATOM 1267 C CA . ALA A 1 160 ? -5.729 1.458 13.124 1.00 94.88 160 ALA A CA 1
ATOM 1268 C C . ALA A 1 160 ? -6.460 1.715 14.453 1.00 94.88 160 ALA A C 1
ATOM 1270 O O . ALA A 1 160 ? -7.374 0.974 14.827 1.00 94.88 160 ALA A O 1
ATOM 1271 N N . ALA A 1 161 ? -6.128 2.819 15.130 1.00 93.81 161 ALA A N 1
ATOM 1272 C CA . ALA A 1 161 ? -6.774 3.229 16.375 1.00 93.81 161 ALA A CA 1
ATOM 1273 C C . ALA A 1 161 ? -8.276 3.499 16.190 1.00 93.81 161 ALA A C 1
ATOM 1275 O O . ALA A 1 161 ? -9.099 3.101 17.019 1.00 93.81 161 ALA A O 1
ATOM 1276 N N . SER A 1 162 ? -8.645 4.148 15.085 1.00 93.88 162 SER A N 1
ATOM 1277 C CA . SER A 1 162 ? -10.035 4.507 14.790 1.00 93.88 162 SER A CA 1
ATOM 1278 C C . SER A 1 162 ? -10.879 3.270 14.475 1.00 93.88 162 SER A C 1
ATOM 1280 O O . SER A 1 162 ? -11.993 3.147 14.984 1.00 93.88 162 SER A O 1
ATOM 1282 N N . ALA A 1 163 ? -10.338 2.323 13.705 1.00 92.31 163 ALA A N 1
ATOM 1283 C CA . ALA A 1 163 ? -10.990 1.055 13.388 1.00 92.31 163 ALA A CA 1
ATOM 1284 C C . ALA A 1 163 ? -11.183 0.186 14.642 1.00 92.31 163 ALA A C 1
ATOM 1286 O O . ALA A 1 163 ? -12.279 -0.328 14.874 1.00 92.31 163 ALA A O 1
ATOM 1287 N N . ALA A 1 164 ? -10.159 0.085 15.496 1.00 91.50 164 ALA A N 1
ATOM 1288 C CA . ALA A 1 164 ? -10.262 -0.628 16.768 1.00 91.50 164 ALA A CA 1
ATOM 1289 C C . ALA A 1 164 ? -11.331 -0.002 17.685 1.00 91.50 164 ALA A C 1
ATOM 1291 O O . ALA A 1 164 ? -12.196 -0.708 18.207 1.00 91.50 164 ALA A O 1
ATOM 1292 N N . SER A 1 165 ? -11.328 1.328 17.823 1.00 91.56 165 SER A N 1
ATOM 1293 C CA . SER A 1 165 ? -12.319 2.067 18.617 1.00 91.56 165 SER A CA 1
ATOM 1294 C C . SER A 1 165 ? -13.747 1.848 18.106 1.00 91.56 165 SER A C 1
ATOM 1296 O O . SER A 1 165 ? -14.647 1.506 18.879 1.00 91.56 165 SER A O 1
ATOM 1298 N N . ALA A 1 166 ? -13.958 1.959 16.791 1.00 90.88 166 ALA A N 1
ATOM 1299 C CA . ALA A 1 166 ? -15.258 1.727 16.169 1.00 90.88 166 ALA A CA 1
ATOM 1300 C C . ALA A 1 166 ? -15.777 0.303 16.422 1.00 90.88 166 ALA A C 1
ATOM 1302 O O . ALA A 1 166 ? -16.966 0.125 16.694 1.00 90.88 166 ALA A O 1
ATOM 1303 N N . SER A 1 167 ? -14.890 -0.697 16.392 1.00 87.75 167 SER A N 1
ATOM 1304 C CA . SER A 1 167 ? -15.256 -2.083 16.679 1.00 87.75 167 SER A CA 1
ATOM 1305 C C . SER A 1 167 ? -15.650 -2.312 18.139 1.00 87.75 167 SER A C 1
ATOM 1307 O O . SER A 1 167 ? -16.582 -3.063 18.405 1.00 87.75 167 SER A O 1
ATOM 1309 N N . VAL A 1 168 ? -14.973 -1.690 19.105 1.00 87.75 168 VAL A N 1
ATOM 1310 C CA . VAL A 1 168 ? -15.356 -1.819 20.524 1.00 87.75 168 VAL A CA 1
ATOM 1311 C C . VAL A 1 168 ? -16.720 -1.172 20.766 1.00 87.75 168 VAL A C 1
ATOM 1313 O O . VAL A 1 168 ? -17.587 -1.738 21.435 1.00 87.75 168 VAL A O 1
ATOM 1316 N N . LEU A 1 169 ? -16.944 0.004 20.178 1.00 89.56 169 LEU A N 1
ATOM 1317 C CA . LEU A 1 169 ? -18.205 0.730 20.310 1.00 89.56 169 LEU A CA 1
ATOM 1318 C C . LEU A 1 169 ? -19.381 0.009 19.642 1.00 89.56 169 LEU A C 1
ATOM 1320 O O . LEU A 1 169 ? -20.513 0.159 20.103 1.00 89.56 169 LEU A O 1
ATOM 1324 N N . SER A 1 170 ? -19.153 -0.752 18.568 1.00 86.06 170 SER A N 1
ATOM 1325 C CA . SER A 1 170 ? -20.215 -1.530 17.922 1.00 86.06 170 SER A CA 1
ATOM 1326 C C . SER A 1 170 ? -20.658 -2.713 18.786 1.00 86.06 170 SER A C 1
ATOM 1328 O O . SER A 1 170 ? -21.862 -2.920 18.934 1.00 86.06 170 SER A O 1
ATOM 1330 N N . VAL A 1 171 ? -19.721 -3.410 19.437 1.00 80.38 171 VAL A N 1
ATOM 1331 C CA . VAL A 1 171 ? -20.023 -4.486 20.399 1.00 80.38 171 VAL A CA 1
ATOM 1332 C C . VAL A 1 171 ? -20.822 -3.942 21.584 1.00 80.38 171 VAL A C 1
ATOM 1334 O O . VAL A 1 171 ? -21.902 -4.446 21.878 1.00 80.38 171 VAL A O 1
ATOM 1337 N N . ALA A 1 172 ? -20.374 -2.839 22.192 1.00 73.81 172 ALA A N 1
ATOM 1338 C CA . ALA A 1 172 ? -21.075 -2.222 23.322 1.00 73.81 172 ALA A CA 1
ATOM 1339 C C . ALA A 1 172 ? -22.510 -1.770 22.980 1.00 73.81 172 ALA A C 1
ATOM 1341 O O . ALA A 1 172 ? -23.393 -1.774 23.836 1.00 73.81 172 ALA A O 1
ATOM 1342 N N . LYS A 1 173 ? -22.761 -1.372 21.725 1.00 75.06 173 LYS A N 1
ATOM 1343 C CA . LYS A 1 173 ? -24.107 -1.025 21.242 1.00 75.06 173 LYS A CA 1
ATOM 1344 C C . LYS A 1 173 ? -24.967 -2.259 20.962 1.00 75.06 173 LYS A C 1
ATOM 1346 O O . LYS A 1 173 ? -26.174 -2.191 21.169 1.00 75.06 173 LYS A O 1
ATOM 1351 N N . ALA A 1 174 ? -24.369 -3.355 20.500 1.00 70.56 174 ALA A N 1
ATOM 1352 C CA . ALA A 1 174 ? -25.068 -4.613 20.242 1.00 70.56 174 ALA A CA 1
ATOM 1353 C C . ALA A 1 174 ? -25.481 -5.337 21.538 1.00 70.56 174 ALA A C 1
ATOM 1355 O O . ALA A 1 174 ? -26.498 -6.024 21.553 1.00 70.56 174 ALA A O 1
ATOM 1356 N N . GLU A 1 175 ? -24.735 -5.145 22.628 1.00 62.12 175 GLU A N 1
ATOM 1357 C CA . GLU A 1 175 ? -24.987 -5.764 23.938 1.00 62.12 175 GLU A CA 1
ATOM 1358 C C . GLU A 1 175 ? -25.898 -4.941 24.867 1.00 62.12 175 GLU A C 1
ATOM 1360 O O . GLU A 1 175 ? -26.002 -5.253 26.056 1.00 62.12 175 GLU A O 1
ATOM 1365 N N . GLN A 1 176 ? -26.582 -3.897 24.373 1.00 54.34 176 GLN A N 1
ATOM 1366 C CA . GLN A 1 176 ? -27.530 -3.161 25.216 1.00 54.34 176 GLN A CA 1
ATOM 1367 C C . GLN A 1 176 ? -28.581 -4.127 25.795 1.00 54.34 176 GLN A C 1
ATOM 1369 O O . GLN A 1 176 ? -29.273 -4.808 25.033 1.00 54.34 176 GLN A O 1
ATOM 1374 N N . PRO A 1 177 ? -28.713 -4.211 27.133 1.00 53.41 177 PRO A N 1
ATOM 1375 C CA . PRO A 1 177 ? -29.575 -5.194 27.760 1.00 53.41 177 PRO A CA 1
ATOM 1376 C C . PRO A 1 177 ? -31.023 -4.930 27.359 1.00 53.41 177 PRO A C 1
ATOM 1378 O O . PRO A 1 177 ? -31.539 -3.822 27.529 1.00 53.41 177 PRO A O 1
ATOM 1381 N N . VAL A 1 178 ? -31.686 -5.971 26.851 1.00 54.59 178 VAL A N 1
ATOM 1382 C CA . VAL A 1 178 ? -33.141 -5.993 26.719 1.00 54.59 178 VAL A CA 1
ATOM 1383 C C . VAL A 1 178 ? -33.697 -5.709 28.109 1.00 54.59 178 VAL A C 1
ATOM 1385 O O . VAL A 1 178 ? -33.525 -6.508 29.030 1.00 54.59 178 VAL A O 1
ATOM 1388 N N . SER A 1 179 ? -34.303 -4.534 28.275 1.00 53.75 179 SER A N 1
ATOM 1389 C CA . SER A 1 179 ? -35.034 -4.177 29.483 1.00 53.75 179 SER A CA 1
ATOM 1390 C C . SER A 1 179 ? -36.093 -5.251 29.709 1.00 53.75 179 SER A C 1
ATOM 1392 O O . SER A 1 179 ? -37.077 -5.334 28.976 1.00 53.75 179 SER A O 1
ATOM 1394 N N . VAL A 1 180 ? -35.864 -6.115 30.698 1.00 51.91 180 VAL A N 1
ATOM 1395 C CA . VAL A 1 180 ? -36.911 -6.992 31.211 1.00 51.91 180 VAL A CA 1
ATOM 1396 C C . VAL A 1 180 ? -37.840 -6.069 31.988 1.00 51.91 180 VAL A C 1
ATOM 1398 O O . VAL A 1 180 ? -37.531 -5.663 33.108 1.00 51.91 180 VAL A O 1
ATOM 1401 N N . ALA A 1 181 ? -38.908 -5.633 31.321 1.00 48.41 181 ALA A N 1
ATOM 1402 C CA . ALA A 1 181 ? -39.971 -4.861 31.941 1.00 48.41 181 ALA A CA 1
ATOM 1403 C C . ALA A 1 181 ? -40.541 -5.658 33.127 1.00 48.41 181 ALA A C 1
ATOM 1405 O O . ALA A 1 181 ? -40.796 -6.858 32.998 1.00 48.41 181 ALA A O 1
ATOM 1406 N N . ALA A 1 182 ? -40.641 -4.971 34.267 1.00 47.66 182 ALA A N 1
ATOM 1407 C CA . ALA A 1 182 ? -41.084 -5.486 35.560 1.00 47.66 182 ALA A CA 1
ATOM 1408 C C . ALA A 1 182 ? -42.572 -5.865 35.588 1.00 47.66 182 ALA A C 1
ATOM 1410 O O . ALA A 1 182 ? -43.360 -5.218 34.859 1.00 47.66 182 ALA A O 1
#

Secondary structure (DSSP, 8-state):
--HHHHHHHHHHH--HHHHTT-HHHHHHHHHHHHHH----STTS-THHHHHHTT-GGGHHHHHHHHHHHHHHHHHHHHHHHHHHTT--GGGHHHHHHHHHHHHHHHHHS--HHHHHHHHHHHHHHHHSS---SSHHHHHHHHHHHHH--HHHHHHHHHHHHHHHHHHHHHHHHHT-------

Sequence (182 aa):
MDDQTLAEQLAKTGNMMDLARDENWVRESAQIETECGGRIEAGLDMKAYAQAKYDDSLAPVRQALRRQMRIQSILFVELERWMMEWDIGIAFEATYTEARERVRTHLKQPAPELAAWAEAVLVEADSTPPLSAQPARAQTRAQLLAMMTDEDWETLAQIAASAASASVLSVAKAEQPVSVAA

pLDDT: mean 76.61, std 15.58, range [43.19, 97.0]

Foldseek 3Di:
DDPVVVVVVCVVPPDVVVCVVDPVSVVVVVVCCVVVVDDPPVPLPCPLLVVLVPPVVCVVVVVVSVLLVVLLVLLLVLLLVVLVVVPLPQLSVQLSVLLSVLVVVCSVPPDPVLVVVSVVVVVVVVVDDDDDDDVVNVVSVVSSVVSADPVSVVVSVVSSVVSVVVVVVVVVVVVDDDPPDD

Organism: NCBI:txid268141

Solvent-accessible surface area (backbone atoms only — not comparable to full-atom values): 10697 Å² total; per-residue (Å²): 135,59,71,67,61,52,50,54,48,41,71,71,69,47,57,70,73,55,49,75,66,33,67,65,55,50,50,50,51,55,48,49,36,64,75,67,72,52,70,96,40,86,88,60,73,46,63,62,47,60,59,26,71,79,36,79,91,31,49,68,58,40,51,52,52,54,52,50,52,51,52,49,53,58,51,50,56,52,48,52,57,55,54,64,72,67,72,56,65,90,11,41,67,65,29,53,55,52,52,52,52,53,54,52,56,44,63,74,67,51,54,72,67,56,48,54,51,52,50,51,56,52,53,51,59,77,73,48,79,93,71,86,80,54,82,61,47,65,54,50,51,50,49,55,58,71,70,53,48,72,68,54,54,52,48,42,52,50,45,28,55,49,44,43,50,52,54,54,54,50,51,60,61,71,63,59,74,80,79,79,79,130

Mean predicted aligned error: 14.43 Å